Protein AF-A0A381ZVZ6-F1 (afdb_monomer)

Solvent-accessible surface area (backbone atoms only — not comparable to full-atom values): 10910 Å² total; per-residue (Å²): 135,91,81,88,88,81,91,83,90,80,91,76,89,77,81,80,82,79,82,77,79,80,80,78,79,77,73,80,76,76,86,67,61,54,64,64,63,48,57,41,74,86,65,80,91,83,43,80,46,29,37,65,22,70,66,36,35,15,50,50,44,32,53,49,28,37,76,52,71,54,47,92,54,91,48,66,48,71,43,17,28,61,51,97,84,44,41,37,27,56,79,72,54,78,64,58,59,24,5,15,58,82,32,52,69,34,22,68,27,69,65,35,58,48,43,101,68,33,42,81,41,79,93,49,52,16,13,52,80,50,44,74,72,53,28,69,89,82,48,88,59,98,56,68,64,84,73,39,81,20,19,46,46,72,77,33,32,41,49,74,72,75,79,62,37,27,19,72,46,17,60,30,66,67,96,76,37,61,33,61,92

pLDDT: mean 86.48, std 18.05, range [34.59, 98.88]

Sequence (181 aa):
MNTKRVSIAVATTVGALLLTGLSIVAQPQSDEPPEMGFFITSVGLGDGGNLGGLAGADAHCQALAEAAGAGHRTWRAYLSTQGDDAVNARDRIGSGPWANAEGLTIATNGESLHHDNSNINWEHALNENGAQFESRLGGDPEFTEHDVLTGTTLVGTAFPAGDDQTCSNWTSNNEGSARVG

Radius of gyration: 30.59 Å; Cα contacts (8 Å, |Δi|>4): 295; chains: 1; bounding box: 108×74×44 Å

Foldseek 3Di:
DDDDDDDDDDDDDDDDPDPPDDPPPPDPPPPDQDDADAADAPDDPPLALQQVFFVSQQVSQLVQLVVLVNNVDRGGDQAWAEDPPIDFSLVVGDQDQHFHCVSHTQAHGLVCNLDPNGPPDQCGRHHSNRHGFDDVVVPDDPDHDDWDFYCHDSSRGHDYDDAGQRCNNSRHSDDGHHDTD

Mean predicted aligned error: 10.08 Å

Structure (mmCIF, N/CA/C/O backbone):
data_AF-A0A381ZVZ6-F1
#
_entry.id   AF-A0A381ZVZ6-F1
#
loop_
_atom_site.group_PDB
_atom_site.id
_atom_site.type_symbol
_atom_site.label_atom_id
_atom_site.label_alt_id
_atom_site.label_comp_id
_atom_site.label_asym_id
_atom_site.label_entity_id
_atom_site.label_seq_id
_atom_site.pdbx_PDB_ins_code
_atom_site.Cartn_x
_atom_site.Cartn_y
_atom_site.Cartn_z
_atom_site.occupancy
_atom_site.B_iso_or_equiv
_atom_site.auth_seq_id
_atom_site.auth_comp_id
_atom_site.auth_asym_id
_atom_site.auth_atom_id
_atom_site.pdbx_PDB_model_num
ATOM 1 N N . MET A 1 1 ? -90.406 57.037 17.378 1.00 38.84 1 MET A N 1
ATOM 2 C CA . MET A 1 1 ? -90.128 57.681 16.077 1.00 38.84 1 MET A CA 1
ATOM 3 C C . MET A 1 1 ? -88.772 57.216 15.586 1.00 38.84 1 MET A C 1
ATOM 5 O O . MET A 1 1 ? -87.778 57.432 16.263 1.00 38.84 1 MET A O 1
ATOM 9 N N . ASN A 1 2 ? -88.779 56.516 14.453 1.00 38.72 2 ASN A N 1
ATOM 10 C CA . ASN A 1 2 ? -87.608 56.204 13.640 1.00 38.72 2 ASN A CA 1
ATOM 11 C C . ASN A 1 2 ? -86.923 57.489 13.174 1.00 38.72 2 ASN A C 1
ATOM 13 O O . ASN A 1 2 ? -87.622 58.350 12.653 1.00 38.72 2 ASN A O 1
ATOM 17 N N . THR A 1 3 ? -85.589 57.504 13.168 1.00 34.59 3 THR A N 1
ATOM 18 C CA . THR A 1 3 ? -84.834 57.989 12.002 1.00 34.59 3 THR A CA 1
ATOM 19 C C . THR A 1 3 ? -83.416 57.428 12.006 1.00 34.59 3 THR A C 1
ATOM 21 O O . THR A 1 3 ? -82.648 57.623 12.940 1.00 34.59 3 THR A O 1
ATOM 24 N N . LYS A 1 4 ? -83.103 56.707 10.926 1.00 40.03 4 LYS A N 1
ATOM 25 C CA . LYS A 1 4 ? -81.760 56.305 10.498 1.00 40.03 4 LYS A CA 1
ATOM 26 C C . LYS A 1 4 ? -81.023 57.495 9.866 1.00 40.03 4 LYS A C 1
ATOM 28 O O . LYS A 1 4 ? -81.703 58.399 9.380 1.00 40.03 4 LYS A O 1
ATOM 33 N N . ARG A 1 5 ? -79.693 57.334 9.718 1.00 42.94 5 ARG A N 1
ATOM 34 C CA . ARG A 1 5 ? -78.730 57.879 8.712 1.00 42.94 5 ARG A CA 1
ATOM 35 C C . ARG A 1 5 ? -77.533 58.543 9.419 1.00 42.94 5 ARG A C 1
ATOM 37 O O . ARG A 1 5 ? -77.746 59.200 10.420 1.00 42.94 5 ARG A O 1
ATOM 44 N N . VAL A 1 6 ? -76.271 58.452 8.998 1.00 38.47 6 VAL A N 1
ATOM 45 C CA . VAL A 1 6 ? -75.576 57.881 7.828 1.00 38.47 6 VAL A CA 1
ATOM 46 C C . VAL A 1 6 ? -74.087 57.770 8.221 1.00 38.47 6 VAL A C 1
ATOM 48 O O . VAL A 1 6 ? -73.600 58.576 9.008 1.00 38.47 6 VAL A O 1
ATOM 51 N N . SER A 1 7 ? -73.386 56.765 7.700 1.00 41.41 7 SER A N 1
ATOM 52 C CA . SER A 1 7 ? -71.976 56.456 7.977 1.00 41.41 7 SER A CA 1
ATOM 53 C C . SER A 1 7 ? -70.998 57.388 7.242 1.00 41.41 7 SER A C 1
ATOM 55 O O . SER A 1 7 ? -71.236 57.716 6.081 1.00 41.41 7 SER A O 1
ATOM 57 N N . ILE A 1 8 ? -69.858 57.718 7.863 1.00 43.53 8 ILE A N 1
ATOM 58 C CA . ILE A 1 8 ? -68.646 58.211 7.182 1.00 43.53 8 ILE A CA 1
ATOM 59 C C . ILE A 1 8 ? -67.476 57.309 7.584 1.00 43.53 8 ILE A C 1
ATOM 61 O O . ILE A 1 8 ? -67.247 57.051 8.764 1.00 43.53 8 ILE A O 1
ATOM 65 N N . ALA A 1 9 ? -66.794 56.791 6.566 1.00 44.06 9 ALA A N 1
ATOM 66 C CA . ALA A 1 9 ? -65.689 55.853 6.646 1.00 44.06 9 ALA A CA 1
ATOM 67 C C . ALA A 1 9 ? -64.371 56.547 7.016 1.00 44.06 9 ALA A C 1
ATOM 69 O O . ALA A 1 9 ? -64.069 57.622 6.502 1.00 44.06 9 ALA A O 1
ATOM 70 N N . VAL A 1 10 ? -63.550 55.878 7.827 1.00 42.09 10 VAL A N 1
ATOM 71 C CA . VAL A 1 10 ? -62.114 56.151 7.939 1.00 42.09 10 VAL A CA 1
ATOM 72 C C . VAL A 1 10 ? -61.397 54.841 7.641 1.00 42.09 10 VAL A C 1
ATOM 74 O O . VAL A 1 10 ? -61.535 53.863 8.372 1.00 42.09 10 VAL A O 1
ATOM 77 N N . ALA A 1 11 ? -60.696 54.812 6.512 1.00 48.34 11 ALA A N 1
ATOM 78 C CA . ALA A 1 11 ? -59.863 53.699 6.097 1.00 48.34 11 ALA A CA 1
ATOM 79 C C . ALA A 1 11 ? -58.530 53.764 6.852 1.00 48.34 11 ALA A C 1
ATOM 81 O O . ALA A 1 11 ? -57.723 54.659 6.614 1.00 48.34 11 ALA A O 1
ATOM 82 N N . THR A 1 12 ? -58.294 52.811 7.750 1.00 50.22 12 THR A 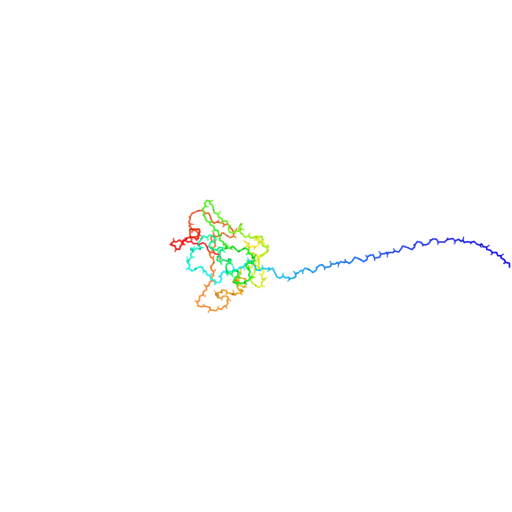N 1
ATOM 83 C CA . THR A 1 12 ? -56.977 52.546 8.333 1.00 50.22 12 THR A CA 1
ATOM 84 C C . THR A 1 12 ? -56.503 51.180 7.853 1.00 50.22 12 THR A C 1
ATOM 86 O O . THR A 1 12 ? -56.981 50.131 8.276 1.00 50.22 12 THR A O 1
ATOM 89 N N . THR A 1 13 ? -55.568 51.190 6.908 1.00 46.28 13 THR A N 1
ATOM 90 C CA . THR A 1 13 ? -54.845 50.003 6.450 1.00 46.28 13 THR A CA 1
ATOM 91 C C . THR A 1 13 ? -53.922 49.512 7.563 1.00 46.28 13 THR A C 1
ATOM 93 O O . THR A 1 13 ? -52.861 50.091 7.791 1.00 46.28 13 THR A O 1
ATOM 96 N N . VAL A 1 14 ? -54.317 48.445 8.257 1.00 53.00 14 VAL A N 1
ATOM 97 C CA . VAL A 1 14 ? -53.424 47.672 9.128 1.00 53.00 14 VAL A CA 1
ATOM 98 C C . VAL A 1 14 ? -52.756 46.608 8.260 1.00 53.00 14 VAL A C 1
ATOM 100 O O . VAL A 1 14 ? -53.394 45.644 7.841 1.00 53.00 14 VAL A O 1
ATOM 103 N N . GLY A 1 15 ? -51.476 46.807 7.945 1.00 45.91 15 GLY A N 1
ATOM 104 C CA . GLY A 1 15 ? -50.644 45.787 7.314 1.00 45.91 15 GLY A CA 1
ATOM 105 C C . GLY A 1 15 ? -50.366 44.664 8.310 1.00 45.91 15 GLY A C 1
ATOM 106 O O . GLY A 1 15 ? -49.586 44.843 9.242 1.00 45.91 15 GLY A O 1
ATOM 107 N N . ALA A 1 16 ? -51.020 43.518 8.132 1.00 50.66 16 ALA A N 1
ATOM 108 C CA . ALA A 1 16 ? -50.716 42.305 8.877 1.00 50.66 16 ALA A CA 1
ATOM 109 C C . ALA A 1 16 ? -49.414 41.697 8.333 1.00 50.66 16 ALA A C 1
ATOM 111 O O . ALA A 1 16 ? -49.393 41.110 7.251 1.00 50.66 16 ALA A O 1
ATOM 112 N N . LEU A 1 17 ? -48.318 41.864 9.076 1.00 51.44 17 LEU A N 1
ATOM 113 C CA . LEU A 1 17 ? -47.053 41.185 8.811 1.00 51.44 17 LEU A CA 1
ATOM 114 C C . LEU A 1 17 ? -47.214 39.707 9.211 1.00 51.44 17 LEU A C 1
ATOM 116 O O . LEU A 1 17 ? -47.120 39.350 10.384 1.00 51.44 17 LEU A O 1
ATOM 120 N N . LEU A 1 18 ? -47.523 38.848 8.240 1.00 49.62 18 LEU A N 1
ATOM 121 C CA . LEU A 1 18 ? -47.539 37.398 8.425 1.00 49.62 18 LEU A CA 1
ATOM 122 C C . LEU A 1 18 ? -46.088 36.897 8.463 1.00 49.62 18 LEU A C 1
ATOM 124 O O . LEU A 1 18 ? -45.459 36.739 7.419 1.00 49.62 18 LEU A O 1
ATOM 128 N N . LEU A 1 19 ? -45.547 36.654 9.662 1.00 50.25 19 LEU A N 1
ATOM 129 C CA . LEU A 1 19 ? -44.310 35.887 9.822 1.00 50.25 19 LEU A CA 1
ATOM 130 C C . LEU A 1 19 ? -44.596 34.417 9.488 1.00 50.25 19 LEU A C 1
ATOM 132 O O . LEU A 1 19 ? -45.022 33.639 10.340 1.00 50.25 19 LEU A O 1
ATOM 136 N N . THR A 1 20 ? -44.374 34.030 8.235 1.00 56.50 20 THR A N 1
ATOM 137 C CA . THR A 1 20 ? -44.299 32.622 7.841 1.00 56.50 20 THR A CA 1
ATOM 138 C C . THR A 1 20 ? -43.033 32.023 8.447 1.00 56.50 20 THR A C 1
ATOM 140 O O . THR A 1 20 ? -41.926 32.372 8.040 1.00 56.50 20 THR A O 1
ATOM 143 N N . GLY A 1 21 ? -43.190 31.159 9.451 1.00 54.41 21 GLY A N 1
ATOM 144 C CA . GLY A 1 21 ? -42.082 30.433 10.063 1.00 54.41 21 GLY A CA 1
ATOM 145 C C . GLY A 1 21 ? -41.382 29.543 9.037 1.00 54.41 21 GLY A C 1
ATOM 146 O O . GLY A 1 21 ? -41.967 28.579 8.551 1.00 54.41 21 GLY A O 1
ATOM 147 N N . LEU A 1 22 ? -40.128 29.864 8.710 1.00 52.88 22 LEU A N 1
ATOM 148 C CA . LEU A 1 22 ? -39.232 28.935 8.031 1.00 52.88 22 LEU A CA 1
ATOM 149 C C . LEU A 1 22 ? -38.781 27.891 9.055 1.00 52.88 22 LEU A C 1
ATOM 151 O O . LEU A 1 22 ? -37.913 28.153 9.885 1.00 52.88 22 LEU A O 1
ATOM 155 N N . SER A 1 23 ? -39.371 26.700 9.004 1.00 53.66 23 SER A N 1
ATOM 156 C CA . SER A 1 23 ? -38.796 25.525 9.651 1.00 53.66 23 SER A CA 1
ATOM 157 C C . SER A 1 23 ? -37.549 25.112 8.869 1.00 53.66 23 SER A C 1
ATOM 159 O O . SER A 1 23 ? -37.645 24.460 7.832 1.00 53.66 23 SER A O 1
ATOM 161 N N . ILE A 1 24 ? -36.373 25.520 9.347 1.00 56.69 24 ILE A N 1
ATOM 162 C CA . ILE A 1 24 ? -35.102 24.937 8.913 1.00 56.69 24 ILE A CA 1
ATOM 163 C C . ILE A 1 24 ? -35.083 23.515 9.472 1.00 56.69 24 ILE A C 1
ATOM 165 O O . ILE A 1 24 ? -34.878 23.309 10.666 1.00 56.69 24 ILE A O 1
ATOM 169 N N . VAL A 1 25 ? -35.355 22.529 8.620 1.00 54.25 25 VAL A N 1
ATOM 170 C CA . VAL A 1 25 ? -35.070 21.130 8.938 1.00 54.25 25 VAL A CA 1
ATOM 171 C C . VAL A 1 25 ? -33.554 20.985 8.855 1.00 54.25 25 VAL A C 1
ATOM 173 O O . VAL A 1 25 ? -32.997 20.871 7.767 1.00 54.25 25 VAL A O 1
ATOM 176 N N . ALA A 1 26 ? -32.874 21.056 9.997 1.00 55.03 26 ALA A N 1
ATOM 177 C CA . ALA A 1 26 ? -31.494 20.607 10.094 1.00 55.03 26 ALA A CA 1
ATOM 178 C C . ALA A 1 26 ? -31.503 19.088 9.881 1.00 55.03 26 ALA A C 1
ATOM 180 O O . ALA A 1 26 ? -31.996 18.343 10.728 1.00 55.03 26 ALA A O 1
ATOM 181 N N . GLN A 1 27 ? -31.039 18.627 8.718 1.00 53.31 27 GLN A N 1
ATOM 182 C CA . GLN A 1 27 ? -30.742 17.211 8.538 1.00 53.31 27 GLN A CA 1
ATOM 183 C C . GLN A 1 27 ? -29.548 16.890 9.448 1.00 53.31 27 GLN A C 1
ATOM 185 O O . GLN A 1 27 ? -28.552 17.612 9.371 1.00 53.31 27 GLN A O 1
ATOM 190 N N . PRO A 1 28 ? -29.618 15.872 10.322 1.00 49.00 28 PRO A N 1
ATOM 191 C CA . PRO A 1 28 ? -28.434 15.424 11.038 1.00 49.00 28 PRO A CA 1
ATOM 192 C C . PRO A 1 28 ? -27.402 14.983 9.994 1.00 49.00 28 PRO A C 1
ATOM 194 O O . PRO A 1 28 ? -27.662 14.063 9.219 1.00 49.00 28 PRO A O 1
ATOM 197 N N . GLN A 1 29 ? -26.260 15.672 9.932 1.00 49.69 29 GLN A N 1
ATOM 198 C CA . GLN A 1 29 ? -25.066 15.087 9.335 1.00 49.69 29 GLN A CA 1
ATOM 199 C C . GLN A 1 29 ? -24.734 13.887 10.212 1.00 49.69 29 GLN A C 1
ATOM 201 O O . GLN A 1 29 ? -24.517 14.042 11.411 1.00 49.69 29 GLN A O 1
ATOM 206 N N . SER A 1 30 ? -24.818 12.689 9.648 1.00 52.72 30 SER A N 1
ATOM 207 C CA . SER A 1 30 ? -24.413 11.475 10.336 1.00 52.72 30 SER A CA 1
ATOM 208 C C . SER A 1 30 ? -22.938 11.629 10.714 1.00 52.72 30 SER A C 1
ATOM 210 O O . SER A 1 30 ? -22.086 11.598 9.833 1.00 52.72 30 SER A O 1
ATOM 212 N N . ASP A 1 31 ? -22.638 11.798 12.003 1.00 67.19 31 ASP A N 1
ATOM 213 C CA . ASP A 1 31 ? -21.278 11.748 12.570 1.00 67.19 31 ASP A CA 1
ATOM 214 C C . ASP A 1 31 ? -20.730 10.302 12.587 1.00 67.19 31 ASP A C 1
ATOM 216 O O . ASP A 1 31 ? -19.939 9.929 13.453 1.00 67.19 31 ASP A O 1
ATOM 220 N N . GLU A 1 32 ? -21.190 9.440 11.673 1.00 71.38 32 GLU A N 1
ATOM 221 C CA . GLU A 1 32 ? -20.680 8.078 11.575 1.00 71.38 32 GLU A CA 1
ATOM 222 C C . GLU A 1 32 ? -19.258 8.138 11.001 1.00 71.38 32 GLU A C 1
ATOM 224 O O . GLU A 1 32 ? -19.064 8.733 9.932 1.00 71.38 32 GLU A O 1
ATOM 229 N N . PRO A 1 33 ? -18.255 7.568 11.697 1.00 75.62 33 PRO A N 1
ATOM 230 C CA . PRO A 1 33 ? -16.897 7.521 11.184 1.00 75.62 33 PRO A CA 1
ATOM 231 C C . PRO A 1 33 ? -16.874 6.856 9.802 1.00 75.62 33 PRO A C 1
ATOM 233 O O . PRO A 1 33 ? -17.605 5.888 9.580 1.00 75.62 33 PRO A O 1
ATOM 236 N N . PRO A 1 34 ? -16.053 7.342 8.856 1.00 85.25 34 PRO A N 1
ATOM 237 C CA . PRO A 1 34 ? -15.938 6.705 7.551 1.00 85.25 34 PRO A CA 1
ATOM 238 C C . PRO A 1 34 ? -15.525 5.235 7.702 1.00 85.25 34 PRO A C 1
ATOM 240 O O . PRO A 1 34 ? -14.641 4.908 8.492 1.00 85.25 34 PRO A O 1
ATOM 243 N N . GLU A 1 35 ? -16.150 4.350 6.921 1.00 91.44 35 GLU A N 1
ATOM 244 C CA . GLU A 1 35 ? -15.816 2.922 6.926 1.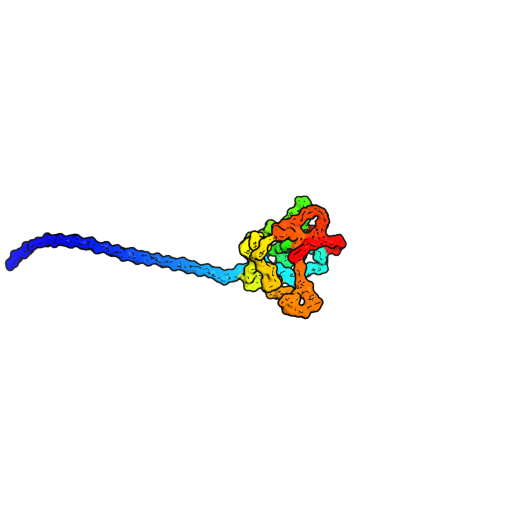00 91.44 35 GLU A CA 1
ATOM 245 C C . GLU A 1 35 ? -14.330 2.676 6.616 1.00 91.44 35 GLU A C 1
ATOM 247 O O . GLU A 1 35 ? -13.739 3.348 5.754 1.00 91.44 35 GLU A O 1
ATOM 252 N N . MET A 1 36 ? -13.763 1.635 7.240 1.00 96.75 36 MET A N 1
ATOM 253 C CA . MET A 1 36 ? -12.375 1.224 7.032 1.00 96.75 36 MET A CA 1
ATOM 254 C C . MET A 1 36 ? -12.071 1.035 5.540 1.00 96.75 36 MET A C 1
ATOM 256 O O . MET A 1 36 ? -12.737 0.288 4.819 1.00 96.75 36 MET A O 1
ATOM 260 N N . GLY A 1 37 ? -11.051 1.740 5.061 1.00 97.31 37 GLY A N 1
ATOM 261 C CA . GLY A 1 37 ? -10.564 1.696 3.679 1.00 97.31 37 GLY A CA 1
ATOM 262 C C . GLY A 1 37 ? -9.049 1.606 3.566 1.00 97.31 37 GLY A C 1
ATOM 263 O O . GLY A 1 37 ? -8.527 1.582 2.458 1.00 97.31 37 GLY A O 1
ATOM 264 N N . PHE A 1 38 ? -8.353 1.568 4.694 1.00 98.00 38 PHE A N 1
ATOM 265 C CA . PHE A 1 38 ? -6.908 1.478 4.772 1.00 98.00 38 PHE A CA 1
ATOM 266 C C . PHE A 1 38 ? -6.536 0.557 5.928 1.00 98.00 38 PHE A C 1
ATOM 268 O O . PHE A 1 38 ? -7.130 0.655 7.002 1.00 98.00 38 PHE A O 1
ATOM 275 N N . PHE A 1 39 ? -5.540 -0.295 5.711 1.00 98.31 39 PHE A N 1
ATOM 276 C CA . PHE A 1 39 ? -4.855 -1.019 6.771 1.00 98.31 39 PHE A CA 1
ATOM 277 C C . PHE A 1 39 ? -3.467 -1.465 6.297 1.00 98.31 39 PHE A C 1
ATOM 279 O O . PHE A 1 39 ? -3.229 -1.600 5.094 1.00 98.31 39 PHE A O 1
ATOM 286 N N . ILE A 1 40 ? -2.575 -1.731 7.249 1.00 97.75 40 ILE A N 1
ATOM 287 C CA . ILE A 1 40 ? -1.323 -2.463 7.020 1.00 97.75 40 ILE A CA 1
ATOM 288 C C . ILE A 1 40 ? -1.580 -3.949 7.259 1.00 97.75 40 ILE A C 1
ATOM 290 O O . ILE A 1 40 ? -2.182 -4.311 8.258 1.00 97.75 40 ILE A O 1
ATOM 294 N N . THR A 1 41 ? -1.164 -4.839 6.363 1.00 97.75 41 THR A N 1
ATOM 295 C CA . THR A 1 41 ? -1.431 -6.276 6.541 1.00 97.75 41 THR A CA 1
ATOM 296 C C . THR A 1 41 ? -0.830 -6.785 7.854 1.00 97.75 41 THR A C 1
ATOM 298 O O . THR A 1 41 ? 0.378 -6.660 8.040 1.00 97.75 41 THR A O 1
ATOM 301 N N . SER A 1 42 ? -1.630 -7.406 8.727 1.00 97.00 42 SER A N 1
ATOM 302 C CA . SER A 1 42 ? -1.131 -7.994 9.986 1.00 97.00 42 SER A CA 1
ATOM 303 C C . SER A 1 42 ? -0.089 -9.097 9.786 1.00 97.00 42 SER A C 1
ATOM 305 O O . SER A 1 42 ? 0.719 -9.376 10.668 1.00 97.00 42 SER A O 1
ATOM 307 N N . VAL A 1 43 ? -0.121 -9.742 8.621 1.00 96.00 43 VAL A N 1
ATOM 308 C CA . VAL A 1 43 ? 0.792 -10.809 8.233 1.00 96.00 43 VAL A CA 1
ATOM 309 C C . VAL A 1 43 ? 1.037 -10.743 6.731 1.00 96.00 43 VAL A C 1
ATOM 311 O O . VAL A 1 43 ? 0.117 -10.489 5.953 1.00 9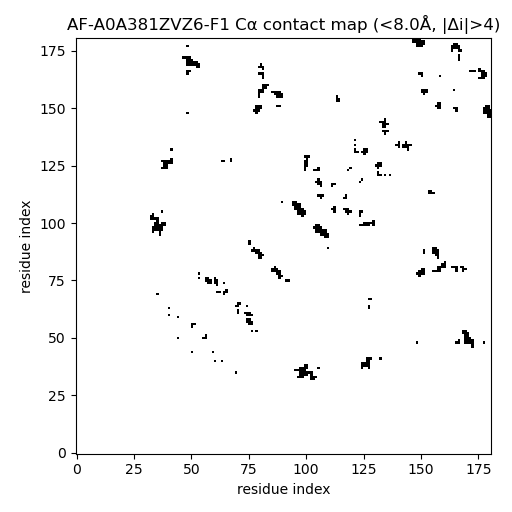6.00 43 VAL A O 1
ATOM 314 N N . GLY A 1 44 ? 2.282 -10.965 6.310 1.00 95.00 44 GLY A N 1
ATOM 315 C CA . GLY A 1 44 ? 2.639 -11.091 4.895 1.00 95.00 44 GLY A CA 1
ATOM 316 C C . GLY A 1 44 ? 2.358 -12.489 4.330 1.00 95.00 44 GLY A C 1
ATOM 317 O O . GLY A 1 44 ? 2.021 -13.419 5.058 1.00 95.00 44 GLY A O 1
ATOM 318 N N . LEU A 1 45 ? 2.571 -12.673 3.025 1.00 94.94 45 LEU A N 1
ATOM 319 C CA . LEU A 1 45 ? 2.434 -13.984 2.364 1.00 94.94 45 LEU A CA 1
ATOM 320 C C . LEU A 1 45 ? 3.538 -14.989 2.741 1.00 94.94 45 LEU A C 1
ATOM 322 O O . LEU A 1 45 ? 3.421 -16.175 2.446 1.00 94.94 45 LEU A O 1
ATOM 326 N N . GLY A 1 46 ? 4.616 -14.526 3.380 1.00 94.25 46 GLY A N 1
ATOM 327 C CA . GLY A 1 46 ? 5.733 -15.371 3.809 1.00 94.25 46 GLY A CA 1
ATOM 328 C C . GLY A 1 46 ? 6.694 -15.794 2.691 1.00 94.25 46 GLY A C 1
ATOM 329 O O . GLY A 1 46 ? 7.633 -16.532 2.969 1.00 94.25 46 GLY A O 1
ATOM 330 N N . ASP A 1 47 ? 6.502 -15.306 1.460 1.00 94.56 47 ASP A N 1
ATOM 331 C CA . ASP A 1 47 ? 7.343 -15.615 0.291 1.00 94.56 47 ASP A CA 1
ATOM 332 C C . ASP A 1 47 ? 8.111 -14.384 -0.237 1.00 94.56 47 ASP A C 1
ATOM 334 O O . ASP A 1 47 ? 8.287 -14.169 -1.437 1.00 94.56 47 ASP A O 1
ATOM 338 N N . GLY A 1 48 ? 8.548 -13.518 0.683 1.00 92.06 48 GLY A N 1
ATOM 339 C CA . GLY A 1 48 ? 9.281 -12.296 0.349 1.00 92.06 48 GLY A CA 1
ATOM 340 C C . GLY A 1 48 ? 8.510 -11.392 -0.623 1.00 92.06 48 GLY A C 1
ATOM 341 O O . GLY A 1 48 ? 7.351 -11.062 -0.384 1.00 92.06 48 GLY A O 1
ATOM 342 N N . GLY A 1 49 ? 9.167 -10.983 -1.714 1.00 94.56 49 GLY A N 1
ATOM 343 C CA . GLY A 1 49 ? 8.577 -10.150 -2.769 1.00 94.56 49 GLY A CA 1
ATOM 344 C C . GLY A 1 49 ? 7.712 -10.907 -3.784 1.00 94.56 49 GLY A C 1
ATOM 345 O O . GLY A 1 49 ? 7.101 -10.274 -4.647 1.00 94.56 49 GLY A O 1
ATOM 346 N N . ASN A 1 50 ? 7.631 -12.239 -3.700 1.00 97.62 50 ASN A N 1
ATOM 347 C CA . ASN A 1 50 ? 6.737 -13.023 -4.543 1.00 97.62 50 ASN A CA 1
ATOM 348 C C . ASN A 1 50 ? 5.332 -13.029 -3.937 1.00 97.62 50 ASN A C 1
ATOM 350 O O . ASN A 1 50 ? 4.991 -13.852 -3.091 1.00 97.62 50 ASN A O 1
ATOM 354 N N . LEU A 1 51 ? 4.500 -12.104 -4.401 1.00 98.19 51 LEU A N 1
ATOM 355 C CA . LEU A 1 51 ? 3.123 -11.955 -3.943 1.00 98.19 51 LEU A CA 1
ATOM 356 C C . LEU A 1 51 ? 2.123 -12.634 -4.892 1.00 98.19 51 LEU A C 1
ATOM 358 O O . LEU A 1 51 ? 0.919 -12.457 -4.740 1.00 98.19 51 LEU A O 1
ATOM 362 N N . GLY A 1 52 ? 2.598 -13.382 -5.898 1.00 98.06 52 GLY A N 1
ATOM 363 C CA . GLY A 1 52 ? 1.755 -13.904 -6.979 1.00 98.06 52 GLY A CA 1
ATOM 364 C C . GLY A 1 52 ? 1.282 -12.812 -7.949 1.00 98.06 52 GLY A C 1
ATOM 365 O O . GLY A 1 52 ? 0.189 -12.902 -8.516 1.00 98.06 52 GLY A O 1
ATOM 366 N N . GLY A 1 53 ? 2.083 -11.758 -8.116 1.00 98.31 53 GLY A N 1
ATOM 367 C CA . GLY A 1 53 ? 1.714 -10.553 -8.851 1.00 98.31 53 GLY A CA 1
ATOM 368 C C . GLY A 1 53 ? 0.674 -9.707 -8.113 1.00 98.31 53 GLY A C 1
ATOM 369 O O . GLY A 1 53 ? 0.273 -9.998 -6.987 1.00 98.31 53 GLY A O 1
ATOM 370 N N . LEU A 1 54 ? 0.176 -8.665 -8.783 1.00 98.69 54 LEU A N 1
ATOM 371 C CA . LEU A 1 54 ? -0.861 -7.793 -8.219 1.00 98.69 54 LEU A CA 1
ATOM 372 C C . LEU A 1 54 ? -2.134 -8.554 -7.821 1.00 98.69 54 LEU A C 1
ATOM 374 O O . LEU A 1 54 ? -2.765 -8.211 -6.829 1.00 98.69 54 LEU A O 1
ATOM 378 N N . ALA A 1 55 ? -2.501 -9.591 -8.577 1.00 98.62 55 ALA A N 1
ATOM 379 C CA . ALA A 1 55 ? -3.690 -10.389 -8.294 1.00 98.62 55 ALA A CA 1
ATOM 380 C C . ALA A 1 55 ? -3.557 -11.198 -6.993 1.00 98.62 55 ALA A C 1
ATOM 382 O O . ALA A 1 55 ? -4.515 -11.261 -6.225 1.00 98.62 55 ALA A O 1
ATOM 383 N N . GLY A 1 56 ? -2.390 -11.798 -6.735 1.00 98.69 56 GLY A N 1
ATOM 384 C CA . GLY A 1 56 ? -2.145 -12.518 -5.485 1.00 98.69 56 GLY A CA 1
ATOM 385 C C . GLY A 1 56 ? -2.045 -11.574 -4.285 1.00 98.69 56 GLY A C 1
ATOM 386 O O . GLY A 1 56 ? -2.656 -11.839 -3.250 1.00 98.69 56 GLY A O 1
ATOM 387 N N . ALA A 1 57 ? -1.393 -10.420 -4.456 1.00 98.75 57 ALA A N 1
ATOM 388 C CA . ALA A 1 57 ? -1.333 -9.385 -3.427 1.00 98.75 57 ALA A CA 1
ATOM 389 C C . ALA A 1 57 ? -2.734 -8.850 -3.064 1.00 98.75 57 ALA A C 1
ATOM 391 O O . ALA A 1 57 ? -3.075 -8.741 -1.888 1.00 98.75 57 ALA A O 1
ATOM 392 N N . ASP A 1 58 ? -3.577 -8.577 -4.064 1.00 98.88 58 ASP A N 1
ATOM 393 C CA . ASP A 1 58 ? -4.963 -8.144 -3.851 1.00 98.88 58 ASP A CA 1
ATOM 394 C C . ASP A 1 58 ? -5.795 -9.212 -3.137 1.00 98.88 58 ASP A C 1
ATOM 396 O O . ASP A 1 58 ? -6.549 -8.889 -2.221 1.00 98.88 58 ASP A O 1
ATOM 400 N N . ALA A 1 59 ? -5.655 -10.481 -3.534 1.00 98.81 59 ALA A N 1
ATOM 401 C CA . ALA A 1 59 ? -6.362 -11.589 -2.898 1.00 98.81 59 ALA A CA 1
ATOM 402 C C . ALA A 1 59 ? -5.983 -11.732 -1.417 1.00 98.81 59 ALA A C 1
ATOM 404 O O . ALA A 1 59 ? -6.848 -12.007 -0.588 1.00 98.81 59 ALA A O 1
ATOM 405 N N . HIS A 1 60 ? -4.713 -11.494 -1.078 1.00 98.81 60 HIS A N 1
ATOM 406 C CA . HIS A 1 60 ? -4.244 -11.485 0.306 1.00 98.81 60 HIS A CA 1
ATOM 407 C C . HIS A 1 60 ? -4.893 -10.363 1.124 1.00 98.81 60 HIS A C 1
ATOM 409 O O . HIS A 1 60 ? -5.481 -10.625 2.173 1.00 98.81 60 HIS A O 1
ATOM 415 N N . CYS A 1 61 ? -4.875 -9.126 0.616 1.00 98.75 61 CYS A N 1
ATOM 416 C CA . CYS A 1 61 ? -5.547 -8.000 1.273 1.00 98.75 61 CYS A CA 1
ATOM 417 C C . CYS A 1 61 ? -7.056 -8.245 1.433 1.00 98.75 61 CYS A C 1
ATOM 419 O O . CYS A 1 61 ? -7.617 -7.977 2.493 1.00 98.75 61 CYS A O 1
ATOM 421 N N . GLN A 1 62 ? -7.708 -8.783 0.401 1.00 98.81 62 GLN A N 1
ATOM 422 C CA . GLN A 1 62 ? -9.129 -9.120 0.439 1.00 98.81 62 GLN A CA 1
ATOM 423 C C . GLN A 1 62 ? -9.435 -10.154 1.531 1.00 98.81 62 GLN A C 1
ATOM 425 O O . GLN A 1 62 ? -10.360 -9.948 2.312 1.00 98.81 62 GLN A O 1
ATOM 430 N N . ALA A 1 63 ? -8.640 -11.225 1.631 1.00 98.81 63 ALA A N 1
ATOM 431 C CA . ALA A 1 63 ? -8.835 -12.273 2.631 1.00 98.81 63 ALA A CA 1
ATOM 432 C C . ALA A 1 63 ? -8.667 -11.758 4.072 1.00 98.81 63 ALA A C 1
ATOM 434 O O . ALA A 1 63 ? -9.463 -12.103 4.947 1.00 98.81 63 ALA A O 1
ATOM 435 N N . LEU A 1 64 ? -7.666 -10.906 4.318 1.00 98.81 64 LEU A N 1
ATOM 436 C CA . LEU A 1 64 ? -7.463 -10.278 5.628 1.00 98.81 64 LEU A CA 1
ATOM 437 C C . LEU A 1 64 ? -8.642 -9.371 5.999 1.00 98.81 64 LEU A C 1
ATOM 439 O O . LEU A 1 64 ? -9.209 -9.495 7.084 1.00 98.81 64 LEU A O 1
ATOM 443 N N . ALA A 1 65 ? -9.073 -8.513 5.076 1.00 98.75 65 ALA A N 1
ATOM 444 C CA . ALA A 1 65 ? -10.203 -7.629 5.323 1.00 98.75 65 ALA A CA 1
ATOM 445 C C . ALA A 1 65 ? -11.521 -8.391 5.530 1.00 98.75 65 ALA A C 1
ATOM 447 O O . ALA A 1 65 ? -12.329 -8.005 6.372 1.00 98.75 65 ALA A O 1
ATOM 448 N N . GLU A 1 66 ? -11.746 -9.483 4.795 1.00 98.62 66 GLU A N 1
ATOM 449 C CA . GLU A 1 66 ? -12.882 -10.385 5.008 1.00 98.62 66 GLU A CA 1
ATOM 450 C C . GLU A 1 66 ? -12.876 -10.980 6.417 1.00 98.62 66 GLU A C 1
ATOM 452 O O . GLU A 1 66 ? -13.907 -10.945 7.092 1.00 98.62 66 GLU A O 1
ATOM 457 N N . ALA A 1 67 ? -11.723 -11.463 6.886 1.00 98.44 67 ALA A N 1
ATOM 458 C CA . ALA A 1 67 ? -11.572 -11.998 8.237 1.00 98.44 67 ALA A CA 1
ATOM 459 C C . ALA A 1 67 ? -11.849 -10.941 9.323 1.00 98.44 67 ALA A C 1
ATOM 461 O O . ALA A 1 67 ? -12.425 -11.271 10.360 1.00 98.44 67 ALA A O 1
ATOM 462 N N . ALA A 1 68 ? -11.514 -9.676 9.056 1.00 98.06 68 ALA A N 1
ATOM 463 C CA . ALA A 1 68 ? -11.807 -8.534 9.923 1.00 98.06 68 ALA A CA 1
ATOM 464 C C . ALA A 1 68 ? -13.241 -7.976 9.782 1.00 98.06 68 ALA A C 1
ATOM 466 O O . ALA A 1 68 ? -13.607 -7.016 10.457 1.00 98.06 68 ALA A O 1
ATOM 467 N N . GLY A 1 69 ? -14.076 -8.554 8.912 1.00 97.38 69 GLY A N 1
ATOM 468 C CA . GLY A 1 69 ? -15.465 -8.122 8.714 1.00 97.38 69 GLY A CA 1
ATOM 469 C C . GLY A 1 69 ? -15.656 -6.936 7.760 1.00 97.38 69 GLY A C 1
ATOM 470 O O . GLY A 1 69 ? -16.764 -6.417 7.660 1.00 97.38 69 GLY A O 1
ATOM 471 N N . ALA A 1 70 ? -14.622 -6.534 7.017 1.00 97.25 70 ALA A N 1
ATOM 472 C CA . ALA A 1 70 ? -14.657 -5.466 6.010 1.00 97.25 70 ALA A CA 1
ATOM 473 C C . ALA A 1 70 ? -14.603 -5.994 4.560 1.00 97.25 70 ALA A C 1
ATOM 475 O O . ALA A 1 70 ? -14.198 -5.293 3.629 1.00 97.25 70 ALA A O 1
ATOM 476 N N . GLY A 1 71 ? -15.014 -7.247 4.352 1.00 96.56 71 GLY A N 1
ATOM 477 C CA . GLY A 1 71 ? -14.958 -7.939 3.060 1.00 96.56 71 GLY A CA 1
ATOM 478 C C . GLY A 1 71 ? -15.932 -7.442 1.989 1.00 96.56 71 GLY A C 1
ATOM 479 O O . GLY A 1 71 ? -15.834 -7.844 0.833 1.00 96.56 71 GLY A O 1
ATOM 480 N N . HIS A 1 72 ? -16.881 -6.569 2.337 1.00 96.00 72 HIS A N 1
ATOM 481 C CA . HIS A 1 72 ? -17.852 -6.016 1.383 1.00 96.00 72 HIS A CA 1
ATOM 482 C C . HIS A 1 72 ? -17.227 -5.036 0.385 1.00 96.00 72 HIS A C 1
ATOM 484 O O . HIS A 1 72 ? -17.835 -4.729 -0.642 1.00 96.00 72 HIS A O 1
ATOM 490 N N . ARG A 1 73 ? -16.024 -4.539 0.681 1.00 95.31 73 ARG A N 1
ATOM 491 C CA . ARG A 1 73 ? -15.227 -3.703 -0.217 1.00 95.31 73 ARG A CA 1
ATOM 492 C C . ARG A 1 73 ? -14.336 -4.561 -1.106 1.00 95.31 73 ARG A C 1
ATOM 494 O O . ARG A 1 73 ? -13.973 -5.681 -0.764 1.00 95.31 73 ARG A O 1
ATOM 501 N N . THR A 1 74 ? -13.954 -3.998 -2.248 1.00 97.50 74 THR A N 1
ATOM 502 C CA . THR A 1 74 ? -12.854 -4.538 -3.050 1.00 97.50 74 THR A CA 1
ATOM 503 C C . THR A 1 74 ? -11.544 -3.973 -2.528 1.00 97.50 74 THR A C 1
ATOM 505 O O . THR A 1 74 ? -11.312 -2.766 -2.623 1.00 97.50 74 THR A O 1
ATOM 508 N N . TRP A 1 75 ? -10.687 -4.847 -2.020 1.00 98.44 75 TRP A N 1
ATOM 509 C CA . TRP A 1 75 ? -9.377 -4.480 -1.503 1.00 98.44 75 TRP A CA 1
ATOM 510 C C . TRP A 1 75 ? -8.292 -4.643 -2.560 1.00 98.44 75 TRP A C 1
ATOM 512 O O . TRP A 1 75 ? -8.333 -5.541 -3.403 1.00 98.44 75 TRP A O 1
ATOM 522 N N . ARG A 1 76 ? -7.327 -3.726 -2.533 1.00 98.62 76 ARG A N 1
ATOM 523 C CA . ARG A 1 76 ? -6.170 -3.717 -3.426 1.00 98.62 76 ARG A CA 1
ATOM 524 C C . ARG A 1 76 ? -4.916 -3.538 -2.596 1.00 98.62 76 ARG A C 1
ATOM 526 O O . ARG A 1 76 ? -4.876 -2.647 -1.750 1.00 98.62 76 ARG A O 1
ATOM 533 N N . ALA A 1 77 ? -3.891 -4.329 -2.881 1.00 98.62 77 ALA A N 1
ATOM 534 C CA . ALA A 1 77 ? -2.563 -4.056 -2.364 1.00 98.62 77 ALA A CA 1
ATOM 535 C C . ALA A 1 77 ? -2.033 -2.775 -3.022 1.00 98.62 77 ALA A C 1
ATOM 537 O O . ALA A 1 77 ? -2.110 -2.630 -4.251 1.00 98.62 77 ALA A O 1
ATOM 538 N N . TYR A 1 78 ? -1.497 -1.852 -2.216 1.00 98.25 78 TYR A N 1
ATOM 539 C CA . TYR A 1 78 ? -1.011 -0.552 -2.687 1.00 98.25 78 TYR A CA 1
ATOM 540 C C . TYR A 1 78 ? 0.366 -0.659 -3.357 1.00 98.25 78 TYR A C 1
ATOM 542 O O . TYR A 1 78 ? 1.389 -0.187 -2.859 1.00 98.25 78 TYR A O 1
ATOM 550 N N . LEU A 1 79 ? 0.366 -1.350 -4.496 1.00 98.69 79 LEU A N 1
ATOM 551 C CA . LEU A 1 79 ? 1.542 -1.755 -5.248 1.00 98.69 79 LEU A CA 1
ATOM 552 C C . LEU A 1 79 ? 1.457 -1.266 -6.693 1.00 98.69 79 LEU A C 1
ATOM 554 O O . LEU A 1 79 ? 0.420 -1.437 -7.351 1.00 98.69 79 LEU A O 1
ATOM 558 N N . SER A 1 80 ? 2.562 -0.727 -7.196 1.00 98.62 80 SER A N 1
ATOM 559 C CA . SER A 1 80 ? 2.754 -0.484 -8.628 1.00 98.62 80 SER A CA 1
ATOM 560 C C . SER A 1 80 ? 3.574 -1.606 -9.267 1.00 98.62 80 SER A C 1
ATOM 562 O O . SER A 1 80 ? 4.273 -2.348 -8.580 1.00 98.62 80 SER A O 1
ATOM 564 N N . THR A 1 81 ? 3.493 -1.746 -10.586 1.00 98.12 81 THR A N 1
ATOM 565 C CA . THR A 1 81 ? 4.400 -2.596 -11.384 1.00 98.12 81 THR A CA 1
ATOM 566 C C . THR A 1 81 ? 5.333 -1.730 -12.233 1.00 98.12 81 THR A C 1
ATOM 568 O O . THR A 1 81 ? 5.176 -0.516 -12.286 1.00 98.12 81 THR A O 1
ATOM 571 N N . GLN A 1 82 ? 6.315 -2.335 -12.894 1.00 95.38 82 GLN A N 1
ATOM 572 C CA . GLN A 1 82 ? 7.262 -1.690 -13.801 1.00 95.38 82 GLN A CA 1
ATOM 573 C C . GLN A 1 82 ? 7.240 -2.321 -15.199 1.00 95.38 82 GLN A C 1
ATOM 575 O O . GLN A 1 82 ? 6.869 -3.484 -15.375 1.00 95.38 82 GLN A O 1
ATOM 580 N N . GLY A 1 83 ? 7.701 -1.548 -16.186 1.00 93.44 83 GLY A N 1
ATOM 581 C CA . GLY A 1 83 ? 7.789 -1.941 -17.594 1.00 93.44 83 GLY A CA 1
ATOM 582 C C . GLY A 1 83 ? 6.819 -1.169 -18.487 1.00 93.44 83 GLY A C 1
ATOM 583 O O . GLY A 1 83 ? 6.236 -0.174 -18.063 1.00 93.44 83 GLY A O 1
ATOM 584 N N . ASP A 1 84 ? 6.661 -1.632 -19.726 1.00 90.00 84 ASP A N 1
ATOM 585 C CA . ASP A 1 84 ? 5.837 -0.954 -20.737 1.00 90.00 84 ASP A CA 1
ATOM 586 C C . ASP A 1 84 ? 4.350 -0.894 -20.342 1.00 90.00 84 ASP A C 1
ATOM 588 O O . ASP A 1 84 ? 3.689 0.112 -20.584 1.00 90.00 84 ASP A O 1
ATOM 592 N N . ASP A 1 85 ? 3.862 -1.927 -19.646 1.00 91.00 85 ASP A N 1
ATOM 593 C CA . ASP A 1 85 ? 2.494 -2.028 -19.121 1.00 91.00 85 ASP A CA 1
ATOM 594 C C . ASP A 1 85 ? 2.448 -1.805 -17.597 1.00 91.00 85 ASP A C 1
ATOM 596 O O . ASP A 1 85 ? 1.709 -2.471 -16.864 1.00 91.00 85 ASP A O 1
ATOM 600 N N . ALA A 1 86 ? 3.294 -0.901 -17.093 1.00 96.56 86 ALA A N 1
ATOM 601 C CA . ALA A 1 86 ? 3.323 -0.553 -15.679 1.00 96.56 86 ALA A CA 1
ATOM 602 C C . ALA A 1 86 ? 1.947 -0.070 -15.193 1.00 96.56 86 ALA A C 1
ATOM 604 O O . ALA A 1 86 ? 1.293 0.774 -15.807 1.00 96.56 86 ALA A O 1
ATOM 605 N N . VAL A 1 87 ? 1.530 -0.588 -14.043 1.00 98.44 87 VAL A N 1
ATOM 606 C CA . VAL A 1 87 ? 0.285 -0.226 -13.378 1.00 98.44 87 VAL A CA 1
ATOM 607 C C . VAL A 1 87 ? 0.624 0.660 -12.191 1.00 98.44 87 VAL A C 1
ATOM 609 O O . VAL A 1 87 ? 1.440 0.284 -11.352 1.00 98.44 87 VAL A O 1
ATOM 612 N N . ASN A 1 88 ? -0.025 1.817 -12.097 1.00 98.38 88 ASN A N 1
ATOM 613 C CA . ASN A 1 88 ? 0.107 2.716 -10.955 1.00 98.38 88 ASN A CA 1
ATOM 614 C C . ASN A 1 88 ? -0.807 2.262 -9.814 1.00 98.38 88 ASN A C 1
ATOM 616 O O . ASN A 1 88 ? -1.997 2.028 -10.034 1.00 98.38 88 ASN A O 1
ATOM 620 N N . ALA A 1 89 ? -0.295 2.217 -8.585 1.00 98.44 89 ALA A N 1
ATOM 621 C CA . ALA A 1 89 ? -1.099 1.897 -7.405 1.00 98.44 89 ALA A CA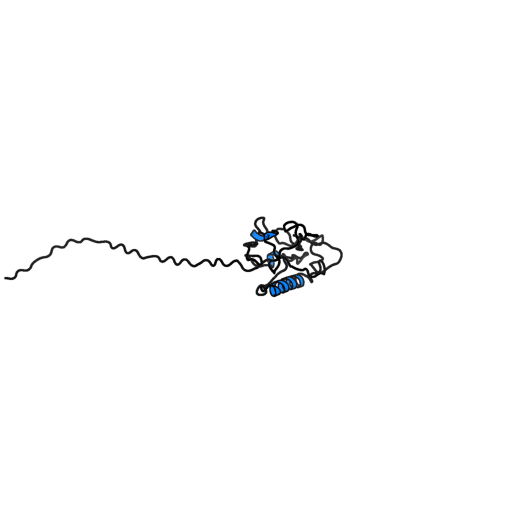 1
ATOM 622 C C . ALA A 1 89 ? -2.296 2.851 -7.245 1.00 98.44 89 ALA A C 1
ATOM 624 O O . ALA A 1 89 ? -3.418 2.404 -6.989 1.00 98.44 89 ALA A O 1
ATOM 625 N N . ARG A 1 90 ? -2.085 4.156 -7.477 1.00 97.44 90 ARG A N 1
ATOM 626 C CA . ARG A 1 90 ? -3.126 5.180 -7.291 1.00 97.44 90 ARG A CA 1
ATOM 627 C C . ARG A 1 90 ? -4.340 5.017 -8.198 1.00 97.44 90 ARG A C 1
ATOM 629 O O . ARG A 1 90 ? -5.430 5.418 -7.810 1.00 97.44 90 ARG A O 1
ATOM 636 N N . ASP A 1 91 ? -4.155 4.428 -9.377 1.00 97.62 91 ASP A N 1
ATOM 637 C CA . ASP A 1 91 ? -5.223 4.260 -10.370 1.00 97.62 91 ASP A CA 1
ATOM 638 C C . ASP A 1 91 ? -6.092 3.025 -10.073 1.00 97.62 91 ASP A C 1
ATOM 640 O O . ASP A 1 91 ? -7.128 2.814 -10.702 1.00 97.62 91 ASP A O 1
ATOM 644 N N . ARG A 1 92 ? -5.672 2.186 -9.115 1.00 97.88 92 ARG A N 1
ATOM 645 C CA . ARG A 1 92 ? -6.342 0.926 -8.755 1.00 97.88 92 ARG A CA 1
ATOM 646 C C . ARG A 1 92 ? -7.278 1.058 -7.558 1.00 97.88 92 ARG A C 1
ATOM 648 O O . ARG A 1 92 ? -8.098 0.166 -7.339 1.00 97.88 92 ARG A O 1
ATOM 655 N N . ILE A 1 93 ? -7.140 2.125 -6.776 1.00 96.25 93 ILE A N 1
ATOM 656 C CA . ILE A 1 93 ? -7.930 2.377 -5.568 1.00 96.25 93 ILE A CA 1
ATOM 657 C C . ILE A 1 93 ? -9.072 3.365 -5.841 1.00 96.25 93 ILE A C 1
ATOM 659 O O . ILE A 1 93 ? -9.109 4.031 -6.872 1.00 96.25 93 ILE A O 1
ATOM 663 N N . GLY A 1 94 ? -10.040 3.434 -4.922 1.00 94.06 94 GLY A N 1
ATOM 664 C CA . GLY A 1 94 ? -11.157 4.380 -5.013 1.00 94.06 94 GLY A CA 1
ATOM 665 C C . GLY A 1 94 ? -10.732 5.846 -4.850 1.00 94.06 94 GLY A C 1
ATOM 666 O O . GLY A 1 94 ? -9.560 6.167 -4.708 1.00 94.06 94 GLY A O 1
ATOM 667 N N . SER A 1 95 ? -11.696 6.766 -4.822 1.00 92.88 95 SER A N 1
ATOM 668 C CA . SER A 1 95 ? -11.425 8.2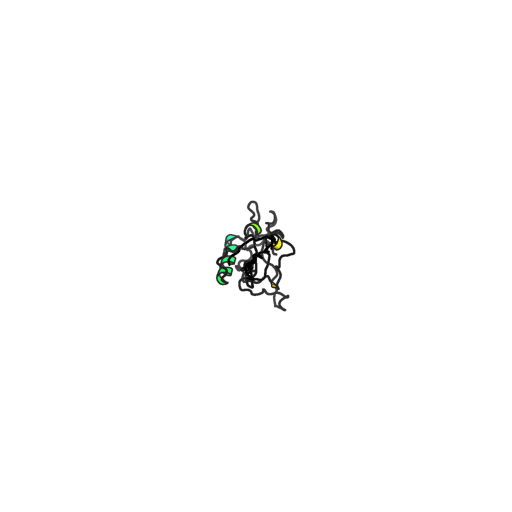03 -4.635 1.00 92.88 95 SER A CA 1
ATOM 669 C C . SER A 1 95 ? -11.230 8.632 -3.174 1.00 92.88 95 SER A C 1
ATOM 671 O O . SER A 1 95 ? -10.965 9.807 -2.929 1.00 92.88 95 SER A O 1
ATOM 673 N N . GLY A 1 96 ? -11.390 7.716 -2.217 1.00 91.31 96 GLY A N 1
ATOM 674 C CA . GLY A 1 96 ? -11.510 8.026 -0.791 1.00 91.31 96 GLY A CA 1
ATOM 675 C C . GLY A 1 96 ? -12.930 8.468 -0.394 1.00 91.31 96 GLY A C 1
ATOM 676 O O . GLY A 1 96 ? -13.836 8.449 -1.237 1.00 91.31 96 GLY A O 1
ATOM 677 N N . PRO A 1 97 ? -13.145 8.852 0.877 1.00 93.88 97 PRO A N 1
ATOM 678 C CA . PRO A 1 97 ? -12.151 8.903 1.953 1.00 93.88 97 PRO A CA 1
ATOM 679 C C . PRO A 1 97 ? -11.725 7.506 2.430 1.00 93.88 97 PRO A C 1
ATOM 681 O O . PRO A 1 97 ? -12.449 6.525 2.250 1.00 93.88 97 PRO A O 1
ATOM 684 N N . TRP A 1 98 ? -10.558 7.429 3.066 1.00 95.56 98 TRP A N 1
ATOM 685 C CA . TRP A 1 98 ? -10.066 6.224 3.728 1.00 95.56 98 TRP A CA 1
ATOM 686 C C . TRP A 1 98 ? -9.872 6.486 5.213 1.00 95.56 98 TRP A C 1
ATOM 688 O O . TRP A 1 98 ? -9.269 7.488 5.600 1.00 95.56 98 TRP A O 1
ATOM 698 N N . ALA A 1 99 ? -10.344 5.553 6.027 1.00 97.00 99 ALA A N 1
ATOM 699 C CA . ALA A 1 99 ? -10.048 5.473 7.446 1.00 97.00 99 ALA A CA 1
ATOM 700 C C . ALA A 1 99 ? -9.480 4.104 7.813 1.00 97.00 99 ALA A C 1
ATOM 702 O O . ALA A 1 99 ? -9.592 3.152 7.032 1.00 97.00 99 ALA A O 1
ATOM 703 N N . ASN A 1 100 ? -8.859 4.031 8.986 1.00 97.81 100 ASN A N 1
ATOM 704 C CA . ASN A 1 100 ? -8.395 2.782 9.579 1.00 97.81 100 ASN A CA 1
ATOM 705 C C . ASN A 1 100 ? -9.552 2.005 10.244 1.00 97.81 100 ASN A C 1
ATOM 707 O O . ASN A 1 100 ? -10.712 2.421 10.189 1.00 97.81 100 ASN A O 1
ATOM 711 N N . ALA A 1 101 ? -9.235 0.873 10.877 1.00 97.19 101 ALA A N 1
ATOM 712 C CA . ALA A 1 101 ? -10.209 0.008 11.550 1.00 97.19 101 ALA A CA 1
ATOM 713 C C . ALA A 1 101 ? -10.979 0.689 12.701 1.00 97.19 101 ALA A C 1
ATOM 715 O O . ALA A 1 101 ? -12.072 0.250 13.050 1.00 97.19 101 ALA A O 1
ATOM 716 N N . GLU A 1 102 ? -10.441 1.771 13.269 1.00 96.12 102 GLU A N 1
ATOM 717 C CA . GLU A 1 102 ? -11.070 2.550 14.344 1.00 96.12 102 GLU A CA 1
ATOM 718 C C . GLU A 1 102 ? -11.876 3.754 13.820 1.00 96.12 102 GLU A C 1
ATOM 720 O O . GLU A 1 102 ? -12.419 4.535 14.600 1.00 96.12 102 GLU A O 1
ATOM 725 N N . GLY A 1 103 ? -11.961 3.933 12.497 1.00 95.50 103 GLY A N 1
ATOM 726 C CA . GLY A 1 103 ? -12.646 5.069 11.877 1.00 95.50 103 GLY A CA 1
ATOM 727 C C . GLY A 1 103 ? -11.831 6.368 11.877 1.00 95.50 103 GLY A C 1
ATOM 728 O O . GLY A 1 103 ? -12.351 7.421 11.495 1.00 95.50 103 GLY A O 1
ATOM 729 N N . LEU A 1 104 ? -10.550 6.325 12.262 1.00 95.69 104 LEU A N 1
ATOM 730 C CA . LEU A 1 104 ? -9.659 7.480 12.166 1.00 95.69 104 LEU A CA 1
ATOM 731 C C . LEU A 1 104 ? -9.280 7.711 10.704 1.00 95.69 104 LEU A C 1
ATOM 733 O O . LEU A 1 104 ? -8.833 6.804 10.001 1.00 95.69 104 LEU A O 1
ATOM 737 N N . THR A 1 105 ? -9.468 8.943 10.234 1.00 95.44 105 THR A N 1
ATOM 738 C CA . THR A 1 105 ? -9.230 9.300 8.830 1.00 95.44 105 THR A CA 1
ATOM 739 C C . THR A 1 105 ? -7.745 9.221 8.493 1.00 95.44 105 THR A C 1
ATOM 741 O O . THR A 1 105 ? -6.938 9.895 9.124 1.00 95.44 105 THR A O 1
ATOM 744 N N . ILE A 1 106 ? -7.411 8.474 7.441 1.00 96.62 106 ILE A N 1
ATOM 745 C CA . ILE A 1 106 ? -6.077 8.413 6.831 1.00 96.62 106 ILE A CA 1
ATOM 746 C C . ILE A 1 106 ? -5.923 9.508 5.781 1.00 96.62 106 ILE A C 1
ATOM 748 O O . ILE A 1 106 ? -4.955 10.262 5.794 1.00 96.62 106 ILE A O 1
ATOM 752 N N . ALA A 1 107 ? -6.893 9.615 4.876 1.00 95.50 107 ALA A N 1
ATOM 753 C CA . ALA A 1 107 ? -6.904 10.612 3.816 1.00 95.50 107 ALA A CA 1
ATOM 754 C C . ALA A 1 107 ? -8.337 10.819 3.319 1.00 95.50 107 ALA A C 1
ATOM 756 O O . ALA A 1 107 ? -9.135 9.883 3.262 1.00 95.50 107 ALA A O 1
ATOM 757 N N . THR A 1 108 ? -8.680 12.048 2.937 1.00 93.50 108 THR A N 1
ATOM 758 C CA . THR A 1 108 ? -10.034 12.374 2.454 1.00 93.50 108 THR A CA 1
ATOM 759 C C . THR A 1 108 ? -10.185 12.171 0.949 1.00 93.50 108 THR A C 1
ATOM 761 O O . THR A 1 108 ? -11.293 11.980 0.460 1.00 93.50 108 THR A O 1
ATOM 764 N N . ASN A 1 109 ? -9.073 12.210 0.216 1.00 92.69 109 ASN A N 1
ATOM 765 C CA . ASN A 1 109 ? -9.001 12.012 -1.227 1.00 92.69 109 ASN A CA 1
ATOM 766 C C . ASN A 1 109 ? -7.571 11.670 -1.677 1.00 92.69 109 ASN A C 1
ATOM 768 O O . ASN A 1 109 ? -6.615 11.788 -0.906 1.00 92.69 109 ASN A O 1
ATOM 772 N N . GLY A 1 110 ? -7.417 11.267 -2.941 1.00 91.62 110 GLY A N 1
ATOM 773 C CA . GLY A 1 110 ? -6.129 10.841 -3.495 1.00 91.62 110 GLY A CA 1
ATOM 774 C C . GLY A 1 110 ? -5.042 11.923 -3.559 1.00 91.62 110 GLY A C 1
ATOM 775 O O . GLY A 1 110 ? -3.875 11.572 -3.698 1.00 91.62 110 GLY A O 1
ATOM 776 N N . GLU A 1 111 ? -5.377 13.213 -3.468 1.00 91.31 111 GLU A N 1
ATOM 777 C CA . GLU A 1 111 ? -4.376 14.271 -3.281 1.00 91.31 111 GLU A CA 1
ATOM 778 C C . GLU A 1 111 ? -3.854 14.209 -1.841 1.00 91.31 111 GLU A C 1
ATOM 780 O O . GLU A 1 111 ? -2.663 14.004 -1.633 1.00 91.31 111 GLU A O 1
ATOM 785 N N . SER A 1 112 ? -4.752 14.229 -0.849 1.00 92.38 112 SER A N 1
ATOM 786 C CA . SER A 1 112 ? -4.358 14.130 0.565 1.00 92.38 112 SER A CA 1
ATOM 787 C C . SER A 1 112 ? -3.629 12.838 0.938 1.00 92.38 112 SER A C 1
ATOM 789 O O . SER A 1 112 ? -2.896 12.816 1.913 1.00 92.38 112 SER A O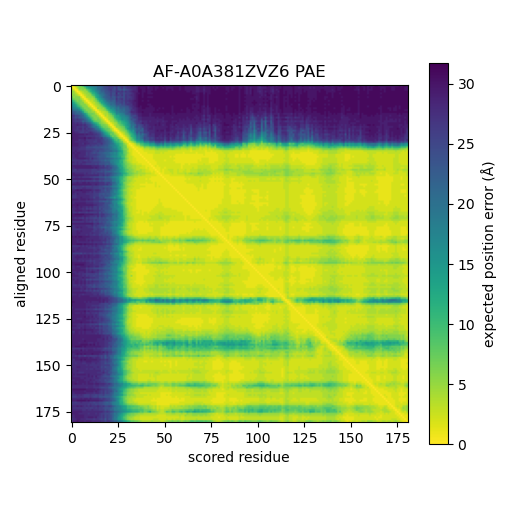 1
ATOM 791 N N . LEU A 1 113 ? -3.811 11.764 0.166 1.00 94.06 113 LEU A N 1
ATOM 792 C CA . LEU A 1 113 ? -3.107 10.498 0.375 1.00 94.06 113 LEU A CA 1
ATOM 793 C C . LEU A 1 113 ? -1.613 10.573 0.007 1.00 94.06 113 LEU A C 1
ATOM 795 O O . LEU A 1 113 ? -0.811 9.866 0.599 1.00 94.06 113 LEU A O 1
ATOM 799 N N . HIS A 1 114 ? -1.243 11.405 -0.972 1.00 91.44 114 HIS A N 1
ATOM 800 C CA . HIS A 1 114 ? 0.099 11.436 -1.580 1.00 91.44 114 HIS A CA 1
ATOM 801 C C . HIS A 1 114 ? 0.928 12.672 -1.226 1.00 91.44 114 HIS A C 1
ATOM 803 O O . HIS A 1 114 ? 2.043 12.838 -1.719 1.00 91.44 114 HIS A O 1
ATOM 809 N N . HIS A 1 115 ? 0.370 13.570 -0.424 1.00 83.69 115 HIS A N 1
ATOM 810 C CA . HIS A 1 115 ? 1.020 14.796 0.011 1.00 83.69 115 HIS A CA 1
ATOM 811 C C . HIS A 1 115 ? 1.163 14.798 1.541 1.00 83.69 115 HIS A C 1
ATOM 813 O O . HIS A 1 115 ? 0.630 13.924 2.226 1.00 83.69 115 HIS A O 1
ATOM 819 N N . ASP A 1 116 ? 1.882 15.787 2.083 1.00 70.31 116 ASP A N 1
ATOM 820 C CA . ASP A 1 116 ? 2.277 15.895 3.504 1.00 70.31 116 ASP A CA 1
ATOM 821 C C . ASP A 1 116 ? 1.105 16.038 4.506 1.00 70.31 116 ASP A C 1
ATOM 823 O O . ASP A 1 116 ? 1.298 16.394 5.666 1.00 70.31 116 ASP A O 1
ATOM 827 N N . ASN A 1 117 ? -0.130 15.810 4.067 1.00 75.88 117 ASN A N 1
ATOM 828 C CA . ASN A 1 117 ? -1.358 15.892 4.849 1.00 75.88 117 ASN A CA 1
ATOM 829 C C . ASN A 1 117 ? -2.088 14.546 4.992 1.00 75.88 117 ASN A C 1
ATOM 831 O O . ASN A 1 117 ? -3.217 14.543 5.490 1.00 75.88 117 ASN A O 1
ATOM 835 N N . SER A 1 118 ? -1.488 13.426 4.571 1.00 88.31 118 SER A N 1
ATOM 836 C CA . SER A 1 118 ? -1.995 12.110 4.969 1.00 88.31 118 SER A CA 1
ATOM 837 C C . SER A 1 118 ? -1.719 11.877 6.458 1.00 88.31 118 SER A C 1
ATOM 839 O O . SER A 1 118 ? -0.698 12.310 6.992 1.00 88.31 118 SER A O 1
ATOM 841 N N . ASN A 1 119 ? -2.613 11.161 7.134 1.00 95.12 119 ASN A N 1
ATOM 842 C CA . ASN A 1 119 ? -2.405 10.715 8.510 1.00 95.12 119 ASN A CA 1
ATOM 843 C C . ASN A 1 119 ? -1.752 9.326 8.550 1.00 95.12 119 ASN A C 1
ATOM 845 O O . ASN A 1 119 ? -2.038 8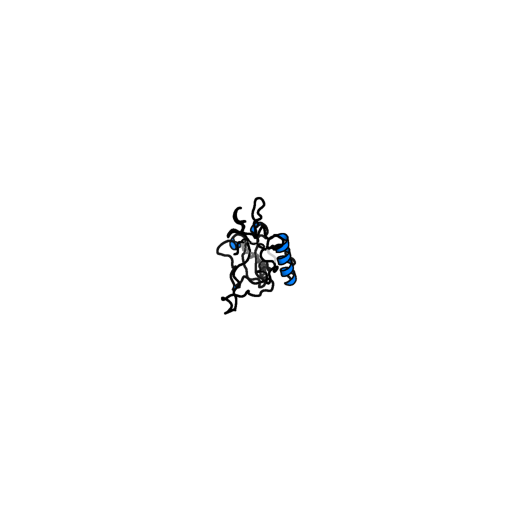.550 9.452 1.00 95.12 119 ASN A O 1
ATOM 849 N N . ILE A 1 120 ? -0.909 8.970 7.575 1.00 93.94 120 ILE A N 1
ATOM 850 C CA . ILE A 1 120 ? -0.155 7.710 7.626 1.00 93.94 120 ILE A CA 1
ATOM 851 C C . ILE A 1 120 ? 1.005 7.900 8.612 1.00 93.94 120 ILE A C 1
ATOM 853 O O . ILE A 1 120 ? 2.083 8.374 8.269 1.00 93.94 120 ILE A O 1
ATOM 857 N N . ASN A 1 121 ? 0.745 7.575 9.872 1.00 92.88 121 ASN A N 1
ATOM 858 C CA . ASN A 1 121 ? 1.701 7.566 10.975 1.00 92.88 121 ASN A CA 1
ATOM 859 C C . ASN A 1 121 ? 1.444 6.333 11.843 1.00 92.88 121 ASN A C 1
ATOM 861 O O . ASN A 1 121 ? 0.436 5.652 11.659 1.00 92.88 121 ASN A O 1
ATOM 865 N N . TRP A 1 122 ? 2.344 6.052 12.786 1.00 92.44 122 TRP A N 1
ATOM 866 C CA . TRP A 1 122 ? 2.214 4.885 13.655 1.00 92.44 122 TRP A CA 1
ATOM 867 C C . TRP A 1 122 ? 0.868 4.866 14.385 1.00 92.44 122 TRP A C 1
ATOM 869 O O . TRP A 1 122 ? 0.205 3.842 14.395 1.00 92.44 122 TRP A O 1
ATOM 879 N N . GLU A 1 123 ? 0.375 5.997 14.892 1.00 93.88 123 GLU A N 1
ATOM 880 C CA . GLU A 1 123 ? -0.902 6.042 15.610 1.00 93.88 123 GLU A CA 1
ATOM 881 C C . GLU A 1 123 ? -2.108 5.613 14.755 1.00 93.88 123 GLU A C 1
ATOM 883 O O . GLU A 1 123 ? -3.058 5.046 15.289 1.00 93.88 123 GLU A O 1
ATOM 888 N N . HIS A 1 124 ? -2.088 5.869 13.445 1.00 96.19 124 HIS A N 1
ATOM 889 C CA . HIS A 1 124 ? -3.238 5.63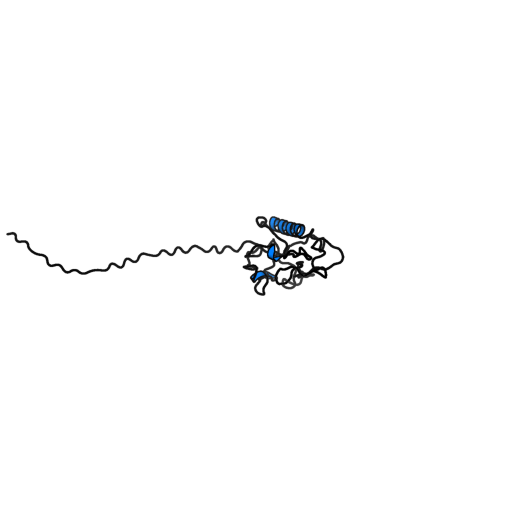6 12.565 1.00 96.19 124 HIS A CA 1
ATOM 890 C C . HIS A 1 124 ? -3.068 4.435 11.629 1.00 96.19 124 HIS A C 1
ATOM 892 O O . HIS A 1 124 ? -4.077 3.872 11.192 1.00 96.19 124 HIS A O 1
ATOM 898 N N . ALA A 1 125 ? -1.835 4.040 11.302 1.00 95.94 125 ALA A N 1
ATOM 899 C CA . ALA A 1 125 ? -1.522 2.957 10.373 1.00 95.94 125 ALA A CA 1
ATOM 900 C C . ALA A 1 125 ? -1.687 1.578 11.032 1.00 95.94 125 ALA A C 1
ATOM 902 O O . ALA A 1 125 ? -0.746 0.805 11.181 1.00 95.94 125 ALA A O 1
ATOM 903 N N . LEU A 1 126 ? -2.923 1.287 11.430 1.00 97.75 126 LEU A N 1
ATOM 904 C CA . LEU A 1 126 ? -3.315 0.037 12.064 1.00 97.75 126 LEU A CA 1
ATOM 905 C C . LEU A 1 126 ? -3.451 -1.086 11.038 1.00 97.75 126 LEU A C 1
ATOM 907 O O . LEU A 1 126 ? -3.675 -0.847 9.845 1.00 97.75 126 LEU A O 1
ATOM 911 N N . ASN A 1 127 ? -3.386 -2.320 11.525 1.00 98.12 127 ASN A N 1
ATOM 912 C CA . ASN A 1 127 ? -3.772 -3.468 10.724 1.00 98.12 127 ASN A CA 1
ATOM 913 C C . ASN A 1 127 ? -5.289 -3.623 10.593 1.00 98.12 127 ASN A C 1
ATOM 915 O O . ASN A 1 127 ? -6.062 -2.865 11.182 1.00 98.12 127 ASN A O 1
ATOM 919 N N . GLU A 1 128 ? -5.729 -4.605 9.805 1.00 98.38 128 GLU A N 1
ATOM 920 C CA . GLU A 1 128 ? -7.148 -4.814 9.500 1.00 98.38 128 GLU A CA 1
ATOM 921 C C . GLU A 1 128 ? -8.001 -5.089 10.747 1.00 98.38 128 GLU A C 1
ATOM 923 O O . GLU A 1 128 ? -9.206 -4.862 10.726 1.00 98.38 128 GLU A O 1
ATOM 928 N N . ASN A 1 129 ? -7.377 -5.529 11.845 1.00 98.00 129 ASN A N 1
ATOM 929 C CA . ASN A 1 129 ? -8.029 -5.795 13.127 1.00 98.00 129 ASN A CA 1
ATOM 930 C C . ASN A 1 129 ? -7.926 -4.613 14.110 1.00 98.00 129 ASN A C 1
ATOM 932 O O . ASN A 1 129 ? -8.324 -4.748 15.266 1.00 98.00 129 ASN A O 1
ATOM 936 N N . GLY A 1 130 ? -7.361 -3.477 13.688 1.00 97.44 130 GLY A N 1
ATOM 937 C CA . GLY A 1 130 ? -7.144 -2.303 14.537 1.00 97.44 130 GLY A CA 1
ATOM 938 C C . GLY A 1 130 ? -5.954 -2.415 15.488 1.00 97.44 130 GLY A C 1
ATOM 939 O O . GLY A 1 130 ? -5.848 -1.630 16.423 1.00 97.44 130 GLY A O 1
ATOM 940 N N . ALA A 1 131 ? -5.051 -3.375 15.279 1.00 96.75 131 ALA A N 1
ATOM 941 C CA . ALA A 1 131 ? -3.851 -3.494 16.097 1.00 96.75 131 ALA A CA 1
ATOM 942 C C . ALA A 1 131 ? -2.669 -2.718 15.499 1.00 96.75 131 ALA A C 1
ATOM 944 O O . ALA A 1 131 ? -2.536 -2.575 14.281 1.00 96.75 131 ALA A O 1
ATOM 945 N N . GLN A 1 132 ? -1.808 -2.237 16.393 1.00 95.12 132 GLN A N 1
ATOM 946 C CA . GLN A 1 132 ? -0.538 -1.599 16.063 1.00 95.12 132 GLN A CA 1
ATOM 947 C C . GLN A 1 132 ? 0.506 -2.620 15.602 1.00 95.12 132 GLN A C 1
ATOM 949 O O . GLN A 1 132 ? 0.450 -3.787 15.994 1.00 95.12 132 GLN A O 1
ATOM 954 N N . PHE A 1 133 ? 1.477 -2.163 14.812 1.00 91.62 133 PHE A N 1
ATOM 955 C CA . PHE A 1 133 ? 2.683 -2.930 14.493 1.00 91.62 133 PHE A CA 1
ATOM 956 C C . PHE A 1 133 ? 3.825 -2.599 15.460 1.00 91.62 133 PHE A C 1
ATOM 958 O O . PHE A 1 133 ? 3.835 -1.550 16.120 1.00 91.62 133 PHE A O 1
ATOM 965 N N . GLU A 1 134 ? 4.791 -3.513 15.540 1.00 91.44 134 GLU A N 1
ATOM 966 C CA . GLU A 1 134 ? 5.924 -3.399 16.455 1.00 91.44 134 GLU A CA 1
ATOM 967 C C . GLU A 1 134 ? 6.800 -2.208 16.074 1.00 91.44 134 GLU A C 1
ATOM 969 O O . GLU A 1 134 ? 7.408 -2.157 15.006 1.00 91.44 134 GLU A O 1
ATOM 974 N N . SER A 1 135 ? 6.876 -1.226 16.965 1.00 90.50 135 SER A N 1
ATOM 975 C CA . SER A 1 135 ? 7.632 -0.000 16.743 1.00 90.50 135 SER A CA 1
ATOM 976 C C . SER A 1 135 ? 8.144 0.558 18.055 1.00 90.50 135 SER A C 1
ATOM 978 O O . SER A 1 135 ? 7.474 0.490 19.085 1.00 90.50 135 SER A O 1
ATOM 980 N N . ARG A 1 136 ? 9.304 1.219 17.999 1.00 89.44 136 ARG A N 1
ATOM 981 C CA . ARG A 1 136 ? 9.850 1.975 19.138 1.00 89.44 136 ARG A CA 1
ATOM 982 C C . ARG A 1 136 ? 8.949 3.125 19.600 1.00 89.44 136 ARG A C 1
ATOM 984 O O . ARG A 1 136 ? 9.159 3.667 20.678 1.00 89.44 136 ARG A O 1
ATOM 991 N N . LEU A 1 137 ? 7.964 3.525 18.791 1.00 87.06 137 LEU A N 1
ATOM 992 C CA . LEU A 1 137 ? 6.949 4.504 19.196 1.00 87.06 137 LEU A CA 1
ATOM 993 C C . LEU A 1 137 ? 5.936 3.915 20.193 1.00 87.06 137 LEU A C 1
ATOM 995 O O . LEU A 1 137 ? 5.422 4.647 21.035 1.00 87.06 137 LEU A O 1
ATOM 999 N N . GLY A 1 138 ? 5.702 2.599 20.144 1.00 82.12 138 GLY A N 1
ATOM 1000 C CA . GLY A 1 138 ? 4.796 1.875 21.038 1.00 82.12 138 GLY A CA 1
ATOM 1001 C C . GLY A 1 138 ? 5.453 1.266 22.280 1.00 82.12 138 GLY A C 1
ATOM 1002 O O . GLY A 1 138 ? 4.751 0.695 23.113 1.00 82.12 138 GLY A O 1
ATOM 1003 N N . GLY A 1 139 ? 6.778 1.366 22.425 1.00 86.56 139 GLY A N 1
ATOM 1004 C CA . GLY A 1 139 ? 7.522 0.764 23.532 1.00 86.56 139 GLY A CA 1
ATOM 1005 C C . GLY A 1 139 ? 8.979 0.469 23.179 1.00 86.56 139 GLY A C 1
ATOM 1006 O O . GLY A 1 139 ? 9.569 1.143 22.342 1.00 86.56 139 GLY A O 1
ATOM 1007 N N . ASP A 1 140 ? 9.552 -0.553 23.817 1.00 87.81 140 ASP A N 1
ATOM 1008 C CA . ASP A 1 140 ? 10.905 -1.053 23.529 1.00 87.81 140 ASP A CA 1
ATOM 1009 C C . ASP A 1 140 ? 10.846 -2.526 23.084 1.00 87.81 140 ASP A C 1
ATOM 1011 O O . ASP A 1 140 ? 11.150 -3.426 23.871 1.00 87.81 140 ASP A O 1
ATOM 1015 N N . PRO A 1 141 ? 10.332 -2.799 21.868 1.00 88.75 141 PRO A N 1
ATOM 1016 C CA . PRO A 1 141 ? 10.252 -4.155 21.343 1.00 88.75 141 PRO A CA 1
ATOM 1017 C C . PRO A 1 141 ? 11.621 -4.671 20.880 1.00 88.75 141 PRO A C 1
ATOM 1019 O O . PRO A 1 141 ? 12.497 -3.907 20.471 1.00 88.75 141 PRO A O 1
ATOM 1022 N N . GLU A 1 142 ? 11.779 -5.997 20.863 1.00 89.56 142 GLU A N 1
ATOM 1023 C CA . GLU A 1 142 ? 13.001 -6.673 20.390 1.00 89.56 142 GLU A CA 1
ATOM 1024 C C . GLU A 1 142 ? 13.301 -6.397 18.903 1.00 89.56 142 GLU A C 1
ATOM 1026 O O . GLU A 1 142 ? 14.450 -6.475 18.464 1.00 89.56 142 GLU A O 1
ATOM 1031 N N . PHE A 1 143 ? 12.275 -6.064 18.114 1.00 87.62 143 PHE A N 1
ATOM 1032 C CA . PHE A 1 143 ? 12.391 -5.684 16.708 1.00 87.62 143 PHE A CA 1
ATOM 1033 C C . PHE A 1 143 ? 11.442 -4.533 16.370 1.00 87.62 143 PHE A C 1
ATOM 1035 O O . PHE A 1 143 ? 10.534 -4.203 17.123 1.00 87.62 143 PHE A O 1
ATOM 1042 N N . THR A 1 144 ? 11.674 -3.880 15.236 1.00 89.69 144 THR A N 1
ATOM 1043 C CA . THR A 1 144 ? 10.834 -2.783 14.750 1.00 89.69 144 THR A CA 1
ATOM 1044 C C . THR A 1 144 ? 10.504 -3.018 13.293 1.00 89.69 144 THR A C 1
ATOM 1046 O O . THR A 1 144 ? 11.393 -3.295 12.487 1.00 89.69 144 THR A O 1
ATOM 1049 N N . GLU A 1 145 ? 9.229 -2.872 12.979 1.00 89.88 145 GLU A N 1
ATOM 1050 C CA . GLU A 1 145 ? 8.695 -2.829 11.632 1.00 89.88 145 GLU A CA 1
ATOM 1051 C C . GLU A 1 145 ? 8.503 -1.362 11.239 1.00 89.88 145 GLU A C 1
ATOM 1053 O O . GLU A 1 145 ? 8.103 -0.521 12.046 1.00 89.88 145 GLU A O 1
ATOM 1058 N N . HIS A 1 146 ? 8.880 -1.035 10.008 1.00 90.06 146 HIS A N 1
ATOM 1059 C CA . HIS A 1 146 ? 8.916 0.354 9.535 1.00 90.06 146 HIS A CA 1
ATOM 1060 C C . HIS A 1 146 ? 8.755 0.508 8.021 1.00 90.06 146 HIS A C 1
ATOM 1062 O O . HIS A 1 146 ? 8.554 1.625 7.563 1.00 90.06 146 HIS A O 1
ATOM 1068 N N . ASP A 1 147 ? 8.819 -0.590 7.264 1.00 92.25 147 ASP A N 1
ATOM 1069 C CA . ASP A 1 147 ? 8.855 -0.577 5.806 1.00 92.25 147 ASP A CA 1
ATOM 1070 C C . ASP A 1 147 ? 7.722 -1.445 5.252 1.00 92.25 147 ASP A C 1
ATOM 1072 O O . ASP A 1 147 ? 7.578 -2.604 5.655 1.00 92.25 147 ASP A O 1
ATOM 1076 N N . VAL A 1 148 ? 6.963 -0.925 4.283 1.00 94.56 148 VAL A N 1
ATOM 1077 C CA . VAL A 1 148 ? 5.937 -1.683 3.554 1.00 94.56 148 VAL A CA 1
ATOM 1078 C C . VAL A 1 148 ? 6.291 -1.725 2.073 1.00 94.56 148 VAL A C 1
ATOM 1080 O O . VAL A 1 148 ? 6.582 -0.700 1.465 1.00 94.56 148 VAL A O 1
ATOM 1083 N N . LEU A 1 149 ? 6.264 -2.911 1.457 1.00 96.94 149 LEU A N 1
ATOM 1084 C CA . LEU A 1 149 ? 6.484 -3.050 0.013 1.00 96.94 149 LEU A CA 1
ATOM 1085 C C . LEU A 1 149 ? 5.460 -2.216 -0.765 1.00 96.94 149 LEU A C 1
ATOM 1087 O O . LEU A 1 149 ? 4.262 -2.313 -0.516 1.00 96.94 149 LEU A O 1
ATOM 1091 N N . THR A 1 150 ? 5.925 -1.430 -1.739 1.00 97.50 150 THR A N 1
ATOM 1092 C CA . THR A 1 150 ? 5.036 -0.597 -2.558 1.00 97.50 150 THR A CA 1
ATOM 1093 C C . THR A 1 150 ? 5.427 -0.504 -4.030 1.00 97.50 150 THR A C 1
ATOM 1095 O O . THR A 1 150 ? 4.552 -0.475 -4.894 1.00 97.50 150 THR A O 1
ATOM 1098 N N . GLY A 1 151 ? 6.718 -0.448 -4.379 1.00 97.44 151 GLY A N 1
ATOM 1099 C CA . GLY A 1 151 ? 7.117 -0.253 -5.786 1.00 97.44 151 GLY A CA 1
ATOM 1100 C C . GLY A 1 151 ? 6.601 1.054 -6.408 1.00 97.44 151 GLY A C 1
ATOM 1101 O O . GLY A 1 151 ? 6.596 1.197 -7.628 1.00 97.44 151 GLY A O 1
ATOM 1102 N N . THR A 1 152 ? 6.141 1.991 -5.579 1.00 97.38 152 THR A N 1
ATOM 1103 C CA . THR A 1 152 ? 5.362 3.170 -5.963 1.00 97.38 152 THR A CA 1
ATOM 1104 C C . THR A 1 152 ? 6.093 4.437 -5.535 1.00 97.38 152 THR A C 1
ATOM 1106 O O . THR A 1 152 ? 6.732 4.480 -4.486 1.00 97.38 152 THR A O 1
ATOM 1109 N N . THR A 1 153 ? 6.036 5.475 -6.362 1.00 95.75 153 THR A N 1
ATOM 1110 C CA . THR A 1 153 ? 6.588 6.794 -6.038 1.00 95.75 153 THR A CA 1
ATOM 1111 C C . THR A 1 153 ? 5.726 7.515 -4.992 1.00 95.75 153 THR A C 1
ATOM 1113 O O . THR A 1 153 ? 4.586 7.130 -4.742 1.00 95.75 153 THR A O 1
ATOM 1116 N N . LEU A 1 154 ? 6.218 8.631 -4.437 1.00 93.00 154 LEU A N 1
ATOM 1117 C CA . LEU A 1 154 ? 5.436 9.481 -3.518 1.00 93.00 154 LEU A CA 1
ATOM 1118 C C . LEU A 1 154 ? 4.080 9.906 -4.095 1.00 93.00 154 LEU A C 1
ATOM 1120 O O . LEU A 1 154 ? 3.108 10.067 -3.369 1.00 93.00 154 LEU A O 1
ATOM 1124 N N . VAL A 1 155 ? 4.007 10.067 -5.417 1.00 93.50 155 VAL A N 1
ATOM 1125 C CA . VAL A 1 155 ? 2.782 10.447 -6.119 1.00 93.50 155 VAL A CA 1
ATOM 1126 C C . VAL A 1 155 ? 2.025 9.229 -6.638 1.00 93.50 155 VAL A C 1
ATOM 1128 O O . VAL A 1 155 ? 1.312 9.340 -7.627 1.00 93.50 155 VAL A O 1
ATOM 1131 N N . GLY A 1 156 ? 2.159 8.052 -6.032 1.00 95.75 156 GLY A N 1
ATOM 1132 C CA . GLY A 1 156 ? 1.271 6.927 -6.324 1.00 95.75 156 GLY A CA 1
ATOM 1133 C C . GLY A 1 156 ? 1.452 6.280 -7.707 1.00 95.75 156 GLY A C 1
ATOM 1134 O O . GLY A 1 156 ? 0.598 5.495 -8.123 1.00 95.75 156 GLY A O 1
ATOM 1135 N N . THR A 1 157 ? 2.517 6.622 -8.440 1.00 97.19 157 THR A N 1
ATOM 1136 C CA . THR A 1 157 ? 2.811 6.080 -9.777 1.00 97.19 157 THR A CA 1
ATOM 1137 C C . THR A 1 157 ? 3.902 5.022 -9.733 1.00 97.19 157 THR A C 1
ATOM 1139 O O . THR A 1 157 ? 4.724 5.003 -8.817 1.00 97.19 157 THR A O 1
ATOM 1142 N N . ALA A 1 158 ? 3.970 4.196 -10.770 1.00 98.00 158 ALA A N 1
ATOM 1143 C CA . ALA A 1 158 ? 5.093 3.302 -11.001 1.00 98.00 158 ALA A CA 1
ATOM 1144 C C . ALA A 1 158 ? 6.423 4.063 -11.126 1.00 98.00 158 ALA A C 1
ATOM 1146 O O . ALA A 1 158 ? 6.480 5.184 -11.648 1.00 98.00 158 ALA A O 1
ATOM 1147 N N . PHE A 1 159 ? 7.509 3.430 -10.679 1.00 96.12 159 PHE A N 1
ATOM 1148 C CA . PHE A 1 159 ? 8.857 3.856 -11.049 1.00 96.12 159 PHE A CA 1
ATOM 1149 C C . PHE A 1 159 ? 9.116 3.578 -12.540 1.00 96.12 159 PHE A C 1
ATOM 1151 O O . PHE A 1 159 ? 8.572 2.618 -13.088 1.00 96.12 159 PHE A O 1
ATOM 1158 N N . PRO A 1 160 ? 9.967 4.376 -13.212 1.00 93.06 160 PRO A N 1
ATOM 1159 C CA . PRO A 1 160 ? 10.346 4.108 -14.595 1.00 93.06 160 PRO A CA 1
ATOM 1160 C C . PRO A 1 160 ? 11.067 2.759 -14.731 1.00 93.06 160 PRO A C 1
ATOM 1162 O O . PRO A 1 160 ? 11.581 2.212 -13.753 1.00 93.06 160 PRO A O 1
ATOM 1165 N N . ALA A 1 161 ? 11.122 2.243 -15.961 1.00 88.25 161 ALA A N 1
ATOM 1166 C CA . ALA A 1 161 ? 11.915 1.062 -16.287 1.00 88.25 161 ALA A CA 1
ATOM 1167 C C . ALA A 1 161 ? 13.414 1.287 -15.997 1.00 88.25 161 ALA A C 1
ATOM 1169 O O . ALA A 1 161 ? 13.914 2.412 -16.079 1.00 88.25 161 ALA A O 1
ATOM 1170 N N . GLY A 1 162 ? 14.130 0.206 -15.683 1.00 89.19 162 GLY A N 1
ATOM 1171 C CA . GLY A 1 162 ? 15.529 0.236 -15.260 1.00 89.19 162 GLY A CA 1
ATOM 1172 C C . GLY A 1 162 ? 15.778 -0.822 -14.191 1.00 89.19 162 GLY A C 1
ATOM 1173 O O . GLY A 1 162 ? 15.390 -1.974 -14.373 1.00 89.19 162 GLY A O 1
ATOM 1174 N N . ASP A 1 163 ? 16.394 -0.417 -13.080 1.00 91.88 163 ASP A N 1
ATOM 1175 C CA . ASP A 1 163 ? 16.579 -1.285 -11.916 1.00 91.88 163 ASP A CA 1
ATOM 1176 C C . ASP A 1 163 ? 15.222 -1.726 -11.352 1.00 91.88 163 ASP A C 1
ATOM 1178 O O . ASP A 1 163 ? 14.345 -0.889 -11.114 1.00 91.88 163 ASP A O 1
ATOM 1182 N N . ASP A 1 164 ? 15.073 -3.025 -11.091 1.00 93.75 164 ASP A N 1
ATOM 1183 C CA . ASP A 1 164 ? 13.844 -3.604 -10.547 1.00 93.75 164 ASP A CA 1
ATOM 1184 C C . ASP A 1 164 ? 13.519 -3.018 -9.166 1.00 93.75 164 ASP A C 1
ATOM 1186 O O . ASP A 1 164 ? 14.332 -3.045 -8.242 1.00 93.75 164 ASP A O 1
ATOM 1190 N N . GLN A 1 165 ? 12.319 -2.462 -9.035 1.00 96.31 165 GLN A N 1
ATOM 1191 C CA . GLN A 1 165 ? 11.779 -1.874 -7.808 1.00 96.31 165 GLN A CA 1
ATOM 1192 C C . GLN A 1 165 ? 10.545 -2.629 -7.300 1.00 96.31 165 GLN A C 1
ATOM 1194 O O . GLN A 1 165 ? 9.812 -2.105 -6.455 1.00 96.31 165 GLN A O 1
ATOM 1199 N N . THR A 1 166 ? 10.293 -3.834 -7.812 1.00 96.94 166 THR A N 1
ATOM 1200 C CA . THR A 1 166 ? 9.027 -4.559 -7.623 1.00 96.94 166 THR A CA 1
ATOM 1201 C C . THR A 1 166 ? 9.201 -6.065 -7.447 1.00 96.94 166 THR A C 1
ATOM 1203 O O . THR A 1 166 ? 8.208 -6.785 -7.487 1.00 96.94 166 THR A O 1
ATOM 1206 N N . CYS A 1 167 ? 10.428 -6.577 -7.297 1.00 96.38 167 CYS A N 1
ATOM 1207 C CA . CYS A 1 167 ? 10.693 -8.022 -7.286 1.00 96.38 167 CYS A CA 1
ATOM 1208 C C . CYS A 1 167 ? 10.064 -8.740 -8.499 1.00 96.38 167 CYS A C 1
ATOM 1210 O O . CYS A 1 167 ? 9.300 -9.705 -8.371 1.00 96.38 167 CYS A O 1
ATOM 1212 N N . SER A 1 168 ? 10.370 -8.237 -9.696 1.00 96.00 168 SER A N 1
ATOM 1213 C CA . SER A 1 168 ? 9.851 -8.708 -10.981 1.00 96.00 168 SER A CA 1
ATOM 1214 C C . SER A 1 168 ? 8.325 -8.671 -11.021 1.00 96.00 168 SER A C 1
ATOM 1216 O O . SER A 1 168 ? 7.665 -9.687 -11.247 1.00 96.00 168 SER A O 1
ATOM 1218 N N . ASN A 1 169 ? 7.752 -7.491 -10.771 1.00 97.19 169 ASN A N 1
ATOM 1219 C CA . ASN A 1 169 ? 6.306 -7.278 -10.712 1.00 97.19 169 ASN A CA 1
ATOM 1220 C C . ASN A 1 169 ? 5.602 -8.216 -9.720 1.00 97.19 169 ASN A C 1
ATOM 1222 O O . ASN A 1 169 ? 4.506 -8.714 -9.985 1.00 97.19 169 ASN A O 1
ATOM 1226 N N . TRP A 1 170 ? 6.238 -8.410 -8.564 1.00 98.00 170 TRP A N 1
ATOM 1227 C CA . TRP A 1 170 ? 5.757 -9.170 -7.412 1.00 98.00 170 TRP A CA 1
ATOM 1228 C C . TRP A 1 170 ? 5.625 -10.671 -7.669 1.00 98.00 170 TRP A C 1
ATOM 1230 O O . TRP A 1 170 ? 4.733 -11.324 -7.130 1.00 98.00 170 TRP A O 1
ATOM 1240 N N . THR A 1 171 ? 6.485 -11.220 -8.529 1.00 97.19 171 THR A N 1
ATOM 1241 C CA . THR A 1 171 ? 6.460 -12.644 -8.921 1.00 97.19 171 THR A CA 1
ATOM 1242 C C . THR A 1 171 ? 7.743 -13.401 -8.582 1.00 97.19 171 THR A C 1
ATOM 1244 O O . THR A 1 171 ? 7.862 -14.582 -8.906 1.00 97.19 171 THR A O 1
ATOM 1247 N N . SER A 1 172 ? 8.714 -12.746 -7.940 1.00 96.38 172 SER A N 1
ATOM 1248 C CA . SER A 1 172 ? 10.016 -13.336 -7.629 1.00 96.38 172 SER A CA 1
ATOM 1249 C C . SER A 1 172 ? 10.399 -13.142 -6.167 1.00 96.38 172 SER A C 1
ATOM 1251 O O . SER A 1 172 ? 10.250 -12.061 -5.603 1.00 96.38 172 SER A O 1
ATOM 1253 N N . ASN A 1 173 ? 10.943 -14.202 -5.575 1.00 93.06 173 ASN A N 1
ATOM 1254 C CA . ASN A 1 173 ? 11.607 -14.206 -4.272 1.00 93.06 173 ASN A CA 1
ATOM 1255 C C . ASN A 1 173 ? 13.133 -14.409 -4.404 1.00 93.06 173 ASN A C 1
ATOM 1257 O O . ASN A 1 173 ? 13.823 -14.599 -3.404 1.00 93.06 173 ASN A O 1
ATOM 1261 N N . ASN A 1 174 ? 13.658 -14.393 -5.636 1.00 91.81 174 ASN A N 1
ATOM 1262 C CA . ASN A 1 174 ? 15.093 -14.461 -5.910 1.00 91.81 174 ASN A CA 1
ATOM 1263 C C . ASN A 1 174 ? 15.778 -13.115 -5.610 1.00 91.81 174 ASN A C 1
ATOM 1265 O O . ASN A 1 174 ? 15.128 -12.139 -5.237 1.00 91.81 174 ASN A O 1
ATOM 1269 N N . GLU A 1 175 ? 17.098 -13.055 -5.811 1.00 86.94 175 GLU A N 1
ATOM 1270 C CA . GLU A 1 175 ? 17.863 -11.809 -5.710 1.00 86.94 175 GLU A CA 1
ATOM 1271 C C . GLU A 1 175 ? 17.239 -10.693 -6.568 1.00 86.94 175 GLU A C 1
ATOM 1273 O O . GLU A 1 175 ? 16.943 -10.884 -7.749 1.00 86.94 175 GLU A O 1
ATOM 1278 N N . GLY A 1 176 ? 17.019 -9.534 -5.947 1.00 86.44 176 GLY A N 1
ATOM 1279 C CA . GLY A 1 176 ? 16.336 -8.391 -6.540 1.00 86.44 176 GLY A CA 1
ATOM 1280 C C . GLY A 1 176 ? 16.101 -7.290 -5.508 1.00 86.44 176 GLY A C 1
ATOM 1281 O O . GLY A 1 176 ? 16.586 -7.366 -4.377 1.00 86.44 176 GLY A O 1
ATOM 1282 N N . SER A 1 177 ? 15.342 -6.267 -5.890 1.00 91.81 177 SER A N 1
ATOM 1283 C CA . SER A 1 177 ? 14.979 -5.162 -5.003 1.00 91.81 177 SER A CA 1
ATOM 1284 C C . SER A 1 177 ? 13.522 -4.754 -5.169 1.00 91.81 177 SER A C 1
ATOM 1286 O O . SER A 1 177 ? 12.912 -4.929 -6.225 1.00 91.81 177 SER A O 1
ATOM 1288 N N . ALA A 1 178 ? 12.974 -4.184 -4.101 1.00 95.38 178 ALA A N 1
ATOM 1289 C CA . ALA A 1 178 ? 11.677 -3.539 -4.111 1.00 95.38 178 ALA A CA 1
ATOM 1290 C C . ALA A 1 178 ? 11.745 -2.186 -3.410 1.00 95.38 178 ALA A C 1
ATOM 1292 O O . ALA A 1 178 ? 12.538 -1.990 -2.487 1.00 95.38 178 ALA A O 1
ATOM 1293 N N . ARG A 1 179 ? 10.898 -1.249 -3.842 1.00 96.62 179 ARG A N 1
ATOM 1294 C CA . ARG A 1 179 ? 10.690 -0.004 -3.096 1.00 96.62 179 ARG A CA 1
ATOM 1295 C C .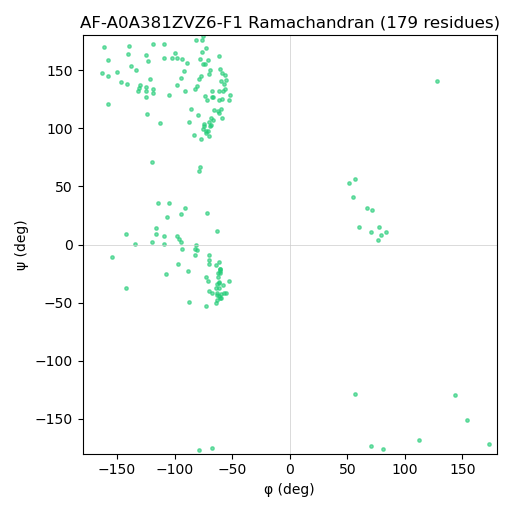 ARG A 1 179 ? 9.729 -0.245 -1.957 1.00 96.62 179 ARG A C 1
ATOM 1297 O O . ARG A 1 179 ? 8.679 -0.860 -2.157 1.00 96.62 179 ARG A O 1
ATOM 1304 N N . VAL A 1 180 ? 10.096 0.308 -0.814 1.00 95.50 180 VAL A N 1
ATOM 1305 C CA . VAL A 1 180 ? 9.273 0.387 0.385 1.00 95.50 180 VAL A CA 1
ATOM 1306 C C . VAL A 1 180 ? 8.825 1.827 0.618 1.00 95.50 180 VAL A C 1
ATOM 1308 O O . VAL A 1 180 ? 9.426 2.750 0.052 1.00 95.50 180 VAL A O 1
ATOM 1311 N N . GLY A 1 181 ? 7.773 2.004 1.408 1.00 88.94 181 GLY A N 1
ATOM 1312 C CA . GLY A 1 181 ? 7.245 3.297 1.835 1.00 88.94 181 GLY A CA 1
ATOM 1313 C C . GLY A 1 181 ? 6.423 3.180 3.104 1.00 88.94 181 GLY A C 1
ATOM 1314 O O . GLY A 1 181 ? 6.218 2.032 3.565 1.00 88.94 181 GLY A O 1
#

InterPro domains:
  IPR016186 C-type lectin-like/link domain superfamily [G3DSA:3.10.100.10] (45-181)
  IPR016187 C-type lectin fold [SSF56436] (36-178)

Secondary structure (DSSP, 8-state):
-------------------------------PPPPB---B-SS--SSTT--SHHHHHHHHHHHHHHHTT-TTSPP-------STT---GGGTS-S--EE-TT--EEESSHHHHHSTT---STTT--BTTSPPP--TTSS--SS-----B--B-TTSPBPPSSS-SBHHHHT--SS--B-B-

Organism: NCBI:txid408172